Protein 6WI5 (pdb70)

Foldseek 3Di:
DKKKKKKKKKDQAPVLVVVLVVVLVVLVVVLDPQKDKDWDWDDDPRIIMIMIMIMDRDVVSVVVSVVVSVVVVCVSPVPMDMDMDMDDDD/DKKKKKKKKKDQAPVLPVVLVVVLVVLQVVLPPQKDKDWDWDDDDRIIMIMMMIMHRDPVSVVVSVVVSVVVVCVSPVPIDMDMDMDDDD

Radius of gyration: 20.4 Å; Cα contacts (8 Å, |Δi|>4): 291; chains: 2; bounding box: 55×46×30 Å

Sequence (180 aa):
EEVVVEIRIRVQREEKVRRLIKRILEEVKRESNSVEVHVETTRKRNGEVEVHVRIRHDDKETIERLVERILRREIKKLDKNSEVEVRTTTKREEVVVEIRIRVQREEKVRRLIKRILEEVKRESNSVEVHVETRKRNGEVEVHVRIRHDDKETIERLVERILREIKKLDKNSEVEVRTTTKR

Nearest PDB structures (foldseek):
  6wi5-assembly2_B  TM=1.003E+00  e=2.163E-17  synthetic construct
  6nuk-assembly1_A  TM=6.297E-01  e=1.499E-06  synthetic construct
  2jgc-assembly1_A  TM=6.947E-01  e=5.735E-02  Homo sapiens
  5nvn-assembly2_C  TM=5.975E-01  e=2.395E-02  Homo sapiens
  5nvm-assembly1_A  TM=6.304E-01  e=4.286E-02  Homo sapiens

Structure (mmCIF, N/CA/C/O backbone):
data_6WI5
#
_entry.id   6WI5
#
_cell.length_a   64.027
_cell.length_b   64.027
_cell.length_c   221.412
_cell.angle_alpha   90.000
_cell.angle_beta   90.000
_cell.angle_gamma   90.000
#
_symmetry.space_group_name_H-M   'I 41 2 2'
#
loop_
_entity.id
_entity.type
_entity.pdbx_description
1 polymer 'De novo designed protein Foldit4'
2 water water
#
loop_
_atom_site.group_PDB
_atom_site.id
_atom_site.type_symbol
_atom_site.label_atom_id
_atom_site.label_alt_id
_atom_site.label_comp_id
_atom_site.label_asym_id
_atom_site.label_entity_id
_atom_site.label_seq_id
_atom_site.pdbx_PDB_ins_code
_atom_site.Cartn_x
_atom_site.Cartn_y
_atom_site.Cartn_z
_atom_site.occupancy
_atom_site.B_iso_or_equiv
_atom_site.auth_seq_id
_atom_site.auth_comp_id
_atom_site.auth_asym_id
_atom_site.auth_atom_id
_atom_site.pdbx_PDB_model_num
ATOM 1 N N . GLU A 1 1 ? 7.46741 12.99504 -18.86615 1.000 62.28056 1 GLU A N 1
ATOM 2 C CA . GLU A 1 1 ? 7.11257 12.25088 -17.66299 1.000 53.93343 1 GLU A CA 1
ATOM 3 C C . GLU A 1 1 ? 7.73924 10.85961 -17.67659 1.000 35.30289 1 GLU A C 1
ATOM 4 O O . GLU A 1 1 ? 7.91136 10.25696 -18.73587 1.000 41.72798 1 GLU A O 1
ATOM 10 N N . GLU A 1 2 ? 8.07714 10.35297 -16.49518 1.000 35.01729 2 GLU A N 1
ATOM 11 C CA . GLU A 1 2 ? 8.70925 9.04911 -16.37386 1.000 30.60547 2 GLU A CA 1
ATOM 12 C C . GLU A 1 2 ? 7.65978 7.94460 -16.34690 1.000 34.59003 2 GLU A C 1
ATOM 13 O O . GLU A 1 2 ? 6.51795 8.15184 -15.9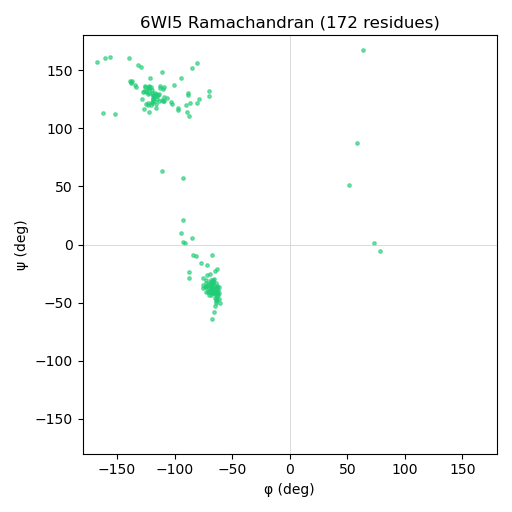2715 1.000 27.72611 2 GLU A O 1
ATOM 19 N N . VAL A 1 3 ? 8.06124 6.76274 -16.80632 1.000 24.10340 3 VAL A N 1
ATOM 20 C CA . VAL A 1 3 ? 7.22534 5.56825 -16.77709 1.000 21.63743 3 VAL A CA 1
ATOM 21 C C . VAL A 1 3 ? 7.80671 4.61149 -15.74736 1.000 26.32382 3 VAL A C 1
ATOM 22 O O . VAL A 1 3 ? 9.02207 4.38320 -15.72098 1.000 24.80381 3 VAL A O 1
ATOM 26 N N . VAL A 1 4 ? 6.94419 4.05811 -14.89879 1.000 17.40475 4 VAL A N 1
ATOM 27 C CA . VAL A 1 4 ? 7.33738 3.07516 -13.89684 1.000 18.33175 4 VAL A CA 1
ATOM 28 C C . VAL A 1 4 ? 6.60044 1.77794 -14.19071 1.000 25.85634 4 VAL A C 1
ATOM 29 O O . VAL A 1 4 ? 5.37174 1.77436 -14.32546 1.000 21.49656 4 VAL A O 1
ATOM 33 N N . VAL A 1 5 ? 7.34791 0.68209 -14.29236 1.000 19.47206 5 VAL A N 1
ATOM 34 C CA . VAL A 1 5 ? 6.78208 -0.64086 -14.52440 1.000 19.62478 5 VAL A CA 1
ATOM 35 C C . VAL A 1 5 ? 7.21644 -1.55316 -13.38926 1.000 23.89318 5 VAL A C 1
ATOM 36 O O . VAL A 1 5 ? 8.40470 -1.61032 -13.05164 1.000 25.04562 5 VAL A O 1
ATOM 40 N N . GLU A 1 6 ? 6.25539 -2.25869 -12.80194 1.000 19.27759 6 GLU A N 1
ATOM 41 C CA . GLU A 1 6 ? 6.51363 -3.22058 -11.74130 1.000 18.60311 6 GLU A CA 1
ATOM 42 C C . GLU A 1 6 ? 6.07798 -4.59679 -12.21913 1.000 24.24767 6 GLU A C 1
ATOM 43 O O . GLU A 1 6 ? 4.92003 -4.78572 -12.60427 1.000 24.66862 6 GLU A O 1
ATOM 49 N N . ILE A 1 7 ? 7.00687 -5.54703 -12.20395 1.000 20.79683 7 ILE A N 1
ATOM 50 C CA . ILE A 1 7 ? 6.76427 -6.89993 -12.68799 1.000 20.43229 7 ILE A CA 1
ATOM 51 C C . ILE A 1 7 ? 6.88287 -7.85498 -11.51055 1.000 26.80171 7 ILE A C 1
ATOM 52 O O . ILE A 1 7 ? 7.90370 -7.86390 -10.81398 1.000 28.16808 7 ILE A O 1
ATOM 57 N N . ARG A 1 8 ? 5.84045 -8.64953 -11.28630 1.000 21.88352 8 ARG A N 1
ATOM 58 C CA . ARG A 1 8 ? 5.81575 -9.64239 -10.21989 1.000 22.93426 8 ARG A CA 1
ATOM 59 C C . ARG A 1 8 ? 5.78481 -11.02620 -10.85065 1.000 22.35262 8 ARG A C 1
ATOM 60 O O . ARG A 1 8 ? 4.89080 -11.32520 -11.64832 1.000 26.47180 8 ARG A O 1
ATOM 68 N N . ILE A 1 9 ? 6.75324 -11.86397 -10.49204 1.000 22.29050 9 ILE A N 1
ATOM 69 C CA . ILE A 1 9 ? 6.90632 -13.19212 -11.07306 1.000 20.61982 9 ILE A CA 1
ATOM 70 C C . ILE A 1 9 ? 6.79450 -14.21747 -9.95490 1.000 28.20625 9 ILE A C 1
ATOM 71 O O . ILE A 1 9 ? 7.57085 -14.18080 -8.99204 1.000 27.26124 9 ILE A O 1
ATOM 76 N N . ARG A 1 10 ? 5.83763 -15.13222 -10.08445 1.000 26.23631 10 ARG A N 1
ATOM 77 C CA . ARG A 1 10 ? 5.68742 -16.23819 -9.14448 1.000 38.16143 10 ARG A CA 1
ATOM 78 C C . ARG A 1 10 ? 6.53288 -17.40729 -9.63535 1.000 38.94319 10 ARG A C 1
ATOM 79 O O . ARG A 1 10 ? 6.25785 -17.98109 -10.69420 1.000 39.23869 10 ARG A O 1
ATOM 87 N N . VAL A 1 11 ? 7.56249 -17.75593 -8.86912 1.000 34.43811 11 VAL A N 1
ATOM 88 C CA . VAL A 1 11 ? 8.48621 -18.82738 -9.22341 1.000 54.03094 11 VAL A CA 1
ATOM 89 C C . VAL A 1 11 ? 8.11105 -20.07539 -8.43917 1.000 56.94674 11 VAL A C 1
ATOM 90 O O . VAL A 1 11 ? 7.80422 -20.00373 -7.24198 1.000 55.64347 11 VAL A O 1
ATOM 94 N N . GLN A 1 12 ? 8.13425 -21.22528 -9.11581 1.000 78.81313 12 GLN A N 1
ATOM 95 C CA . GLN A 1 12 ? 7.73048 -22.47579 -8.48009 1.000 79.57457 12 GLN A CA 1
ATOM 96 C C . GLN A 1 12 ? 8.69517 -22.86465 -7.36577 1.000 67.87514 12 GLN A C 1
ATOM 97 O O . GLN A 1 12 ? 8.29547 -23.02170 -6.20624 1.000 74.48838 12 GLN A O 1
ATOM 99 N N . ARG A 1 13 ? 9.97295 -23.02175 -7.69754 1.000 50.74829 13 ARG A N 1
ATOM 100 C CA . ARG A 1 13 ? 10.98744 -23.43678 -6.74065 1.000 68.44944 13 ARG A CA 1
ATOM 101 C C . ARG A 1 13 ? 12.08600 -22.38635 -6.65838 1.000 48.17014 13 ARG A C 1
ATOM 102 O O . ARG A 1 13 ? 12.45280 -21.77476 -7.66700 1.000 46.52280 13 ARG A O 1
ATOM 110 N N . GLU A 1 14 ? 12.60694 -22.18550 -5.44461 1.000 42.81505 14 GLU A N 1
ATOM 111 C CA . GLU A 1 14 ? 13.59993 -21.14444 -5.20264 1.000 47.38326 14 GLU A CA 1
ATOM 112 C C . GLU A 1 14 ? 14.88974 -21.37537 -5.98093 1.000 49.26604 14 GLU A C 1
ATOM 113 O O . GLU A 1 14 ? 15.64725 -20.42347 -6.20001 1.000 48.50668 14 GLU A O 1
ATOM 119 N N . GLU A 1 15 ? 15.15121 -22.61171 -6.41285 1.000 46.44067 15 GLU A N 1
ATOM 120 C CA . GLU A 1 15 ? 16.39012 -22.91565 -7.12018 1.000 57.15741 15 GLU A CA 1
ATOM 121 C C . GLU A 1 15 ? 16.49001 -22.20696 -8.46575 1.000 51.96422 15 GLU A C 1
ATOM 122 O O . GLU A 1 15 ? 17.60243 -22.02089 -8.96995 1.000 53.86729 15 GLU A O 1
ATOM 124 N N . LYS A 1 16 ? 15.36549 -21.80835 -9.05562 1.000 48.50623 16 LYS A N 1
ATOM 125 C CA . LYS A 1 16 ? 15.36208 -21.14842 -10.35468 1.000 37.13733 16 LYS A CA 1
ATOM 126 C C . LYS A 1 16 ? 15.40798 -19.62835 -10.25820 1.000 36.04198 16 LYS A C 1
ATOM 127 O O . LYS A 1 16 ? 15.37558 -18.95816 -11.29515 1.000 37.38269 16 LYS A O 1
ATOM 133 N N . VAL A 1 17 ? 15.49050 -19.06970 -9.04928 1.000 37.03954 17 VAL A N 1
ATOM 134 C CA . VAL A 1 17 ? 15.42633 -17.61911 -8.89365 1.000 34.93177 17 VAL A CA 1
ATOM 135 C C . VAL A 1 17 ? 16.69453 -16.95820 -9.42010 1.000 38.04083 17 VAL A C 1
ATOM 136 O O . VAL A 1 17 ? 16.63857 -15.90106 -10.06117 1.000 28.43491 17 VAL A O 1
ATOM 140 N N . ARG A 1 18 ? 17.85443 -17.56640 -9.16136 1.000 29.77266 18 ARG A N 1
ATOM 141 C CA . ARG A 1 18 ? 19.12350 -16.94804 -9.53539 1.000 30.88997 18 ARG A CA 1
ATOM 142 C C . ARG A 1 18 ? 19.22535 -16.75376 -11.04421 1.000 25.05479 18 ARG A C 1
ATOM 143 O O . ARG A 1 18 ? 19.61501 -15.67966 -11.51756 1.000 28.10182 18 ARG A O 1
ATOM 151 N N . ARG A 1 19 ? 18.88203 -17.78707 -11.81751 1.000 28.35294 19 ARG A N 1
ATOM 152 C CA . ARG A 1 19 ? 18.94052 -17.66786 -13.27177 1.000 31.18957 19 ARG A CA 1
ATOM 153 C C . ARG A 1 19 ? 17.92511 -16.65585 -13.78503 1.000 32.19966 19 ARG A C 1
ATOM 154 O O . ARG A 1 19 ? 18.20062 -15.91839 -14.73855 1.000 25.84355 19 ARG A O 1
ATOM 162 N N . LEU A 1 20 ? 16.74412 -16.60869 -13.16700 1.000 27.29415 20 LEU A N 1
ATOM 163 C CA . LEU A 1 20 ? 15.71451 -15.67077 -13.60362 1.000 29.07252 20 LEU A CA 1
ATOM 164 C C . LEU A 1 20 ? 16.16550 -14.22898 -13.40745 1.000 26.59352 20 LEU A C 1
ATOM 165 O O . LEU A 1 20 ? 16.02934 -13.39530 -14.31041 1.000 34.44620 20 LEU A O 1
ATOM 170 N N . ILE A 1 21 ? 16.70978 -13.91619 -12.22942 1.000 25.85871 21 ILE A N 1
ATOM 171 C CA . ILE A 1 21 ? 17.17441 -12.55762 -11.96198 1.000 25.36905 21 ILE A CA 1
ATOM 172 C C . ILE A 1 21 ? 18.33668 -12.19936 -12.87825 1.000 33.42895 21 ILE A C 1
ATOM 173 O O . ILE A 1 21 ? 18.41953 -11.07662 -13.39152 1.000 23.51687 21 ILE A O 1
ATOM 178 N N . LYS A 1 22 ? 19.25183 -13.14572 -13.10098 1.000 26.08895 22 LYS A N 1
ATOM 179 C CA . LYS A 1 22 ? 20.38610 -12.88174 -13.98006 1.000 32.05713 22 LYS A CA 1
ATOM 180 C C . LYS A 1 22 ? 19.92321 -12.57590 -15.39852 1.000 24.54045 22 LYS A C 1
ATOM 181 O O . LYS A 1 22 ? 20.42649 -11.64415 -16.03679 1.000 28.86677 22 LYS A O 1
ATOM 187 N N . ARG A 1 23 ? 18.95564 -13.34420 -15.90422 1.000 27.47603 23 ARG A N 1
ATOM 188 C CA . ARG A 1 23 ? 18.46542 -13.12252 -17.26086 1.000 34.91407 23 ARG A CA 1
ATOM 189 C C . ARG A 1 23 ? 17.76457 -11.77452 -17.38695 1.000 34.34343 23 ARG A C 1
ATOM 190 O O . ARG A 1 23 ? 17.91313 -11.08500 -18.40243 1.000 31.00847 23 ARG A O 1
ATOM 198 N N . ILE A 1 24 ? 16.99898 -11.38157 -16.36627 1.000 30.05086 24 ILE A N 1
ATOM 199 C CA . ILE A 1 24 ? 16.27251 -10.11688 -16.42582 1.000 29.95411 24 ILE A CA 1
ATOM 200 C C . ILE A 1 24 ? 17.23902 -8.94157 -16.38367 1.000 27.58621 24 ILE A C 1
ATOM 201 O O . ILE A 1 24 ? 17.09212 -7.97165 -17.13835 1.000 32.76275 24 ILE A O 1
ATOM 206 N N . LEU A 1 25 ? 18.24184 -9.00409 -15.50405 1.000 26.18666 25 LEU A N 1
ATOM 207 C CA . LEU A 1 25 ? 19.22543 -7.92903 -15.43686 1.000 31.05721 25 LEU A CA 1
ATOM 208 C C . LEU A 1 25 ? 20.05196 -7.84797 -16.71270 1.000 27.95307 25 LEU A C 1
ATOM 209 O O . LEU A 1 25 ? 20.51286 -6.76265 -17.08467 1.000 31.59575 25 LEU A O 1
ATOM 214 N N . GLU A 1 26 ? 20.25293 -8.97947 -17.38979 0.807 28.73554 26 GLU A N 1
ATOM 215 C CA . GLU A 1 26 ? 20.98158 -8.96179 -18.65298 0.807 31.26042 26 GLU A CA 1
ATOM 216 C C . GLU A 1 26 ? 20.18676 -8.24555 -19.73562 0.807 33.57193 26 GLU A C 1
ATOM 217 O O . GLU A 1 26 ? 20.75719 -7.50294 -20.54258 0.807 29.95342 26 GLU A O 1
ATOM 223 N N . GLU A 1 27 ? 18.86802 -8.45145 -19.76791 1.000 26.89582 27 GLU A N 1
ATOM 224 C CA . GLU A 1 27 ? 18.04542 -7.76811 -20.76051 1.000 34.06388 27 GLU A CA 1
ATOM 225 C C . GLU A 1 27 ? 17.97536 -6.27142 -20.48615 1.000 40.12323 27 GLU A C 1
ATOM 226 O O . GLU A 1 27 ? 17.93247 -5.46595 -21.42285 1.000 32.87321 27 GLU A O 1
ATOM 232 N N . VAL A 1 28 ? 17.95860 -5.87909 -19.21078 1.000 32.29016 28 VAL A N 1
ATOM 233 C CA . VAL A 1 28 ? 17.99313 -4.45930 -18.87597 1.000 30.52851 28 VAL A CA 1
ATOM 234 C C . VAL A 1 28 ? 19.32304 -3.84857 -19.29724 1.000 31.68851 28 VAL A C 1
ATOM 235 O O . VAL A 1 28 ? 19.37359 -2.71987 -19.80089 1.000 34.54890 28 VAL A O 1
ATOM 239 N N . LYS A 1 29 ? 20.41807 -4.58754 -19.10497 1.000 28.33934 29 LYS A N 1
ATOM 240 C CA . LYS A 1 29 ? 21.73367 -4.10367 -19.51101 1.000 38.82879 29 LYS A CA 1
ATOM 241 C C . LYS A 1 29 ? 21.82949 -3.95990 -21.02560 1.000 37.04946 29 LYS A C 1
ATOM 242 O O . LYS A 1 29 ? 22.44483 -3.01169 -21.52740 1.000 42.31948 29 LYS A O 1
ATOM 248 N N . ARG A 1 30 ? 21.22881 -4.89235 -21.76959 1.000 39.91941 30 ARG A N 1
ATOM 249 C CA . ARG A 1 30 ? 21.27892 -4.82458 -23.22637 1.000 43.23748 30 ARG A CA 1
ATOM 250 C C . ARG A 1 30 ? 20.48563 -3.64209 -23.76462 1.000 54.38673 30 ARG A C 1
ATOM 251 O O . ARG A 1 30 ? 20.83785 -3.08842 -24.81227 1.000 52.19468 30 ARG A O 1
ATOM 259 N N . GLU A 1 31 ? 19.42087 -3.24100 -23.06864 1.000 43.83148 31 GLU A N 1
ATOM 260 C CA . GLU A 1 31 ? 18.60593 -2.12347 -23.53351 1.000 56.89226 31 GLU A CA 1
ATOM 261 C C . GLU A 1 31 ? 19.37932 -0.8122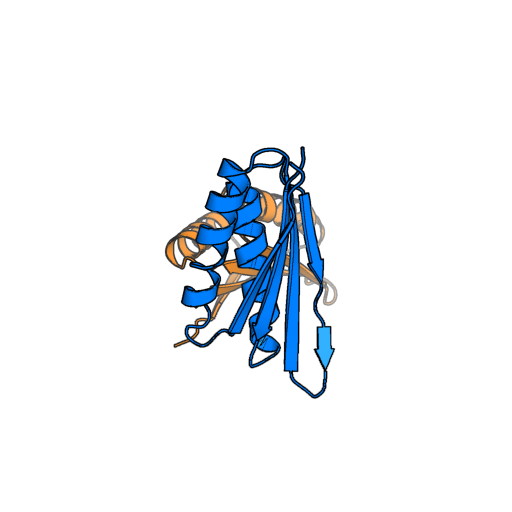2 -23.45356 1.000 58.81185 31 GLU A C 1
ATOM 262 O O . GLU A 1 31 ? 19.65832 -0.17732 -24.47756 1.000 72.47322 31 GLU A O 1
ATOM 268 N N . SER A 1 32 ? 19.74005 -0.39464 -22.24308 1.000 57.54259 32 SER A N 1
ATOM 269 C CA . SER A 1 32 ? 20.48732 0.83967 -22.04039 1.000 57.61366 32 SER A CA 1
ATOM 270 C C . SER A 1 32 ? 20.99842 0.86931 -20.60897 1.000 69.61259 32 SER A C 1
ATOM 271 O O . SER A 1 32 ? 20.45390 0.20432 -19.72318 1.000 66.62696 32 SER A O 1
ATOM 274 N N . ASN A 1 33 ? 22.05617 1.65171 -20.39497 1.000 76.98684 33 ASN A N 1
ATOM 275 C CA . ASN A 1 33 ? 22.57642 1.87766 -19.05321 1.000 70.65469 33 ASN A CA 1
ATOM 276 C C . ASN A 1 33 ? 21.84328 2.99159 -18.31848 1.000 56.90765 33 ASN A C 1
ATOM 277 O O . ASN A 1 33 ? 22.07586 3.17895 -17.11947 1.000 65.51581 33 ASN A O 1
ATOM 282 N N . SER A 1 34 ? 20.97459 3.73362 -19.00567 1.000 63.89398 34 SER A N 1
ATOM 283 C CA . SER A 1 34 ? 20.16638 4.76491 -18.37015 1.000 59.43574 34 SER A CA 1
ATOM 284 C C . SER A 1 34 ? 18.92679 4.20423 -17.68732 1.000 65.62900 34 SER A C 1
ATOM 285 O O . SER A 1 34 ? 18.25214 4.94089 -16.95955 1.000 49.30582 34 SER A O 1
ATOM 288 N N . VAL A 1 35 ? 18.61740 2.93002 -17.89970 1.000 58.36913 35 VAL A N 1
ATOM 289 C CA . VAL A 1 35 ? 17.42441 2.31900 -17.32659 1.000 42.48639 35 VAL A CA 1
ATOM 290 C C . VAL A 1 35 ? 17.68395 1.98016 -15.86460 1.000 33.77873 35 VAL A C 1
ATOM 291 O O . VAL A 1 35 ? 18.64496 1.27476 -15.53643 1.000 30.46525 35 VAL A O 1
ATOM 295 N N . GLU A 1 36 ? 16.82393 2.48176 -14.98304 1.000 27.89328 36 GLU A N 1
ATOM 296 C CA . GLU A 1 36 ? 16.91160 2.20306 -13.55634 1.000 25.68927 36 GLU A CA 1
ATOM 297 C C . GLU A 1 36 ? 16.11887 0.94051 -13.23955 1.000 30.45899 36 GLU A C 1
ATOM 298 O O . GLU A 1 36 ? 14.95544 0.81808 -13.63403 1.000 27.02755 36 GLU A O 1
ATOM 304 N N . VAL A 1 37 ? 16.74900 0.00025 -12.53875 1.000 25.70249 37 VAL A N 1
ATOM 305 C CA . VAL A 1 37 ? 16.12564 -1.28382 -12.23614 1.000 21.80842 37 VAL A CA 1
ATOM 306 C C . VAL A 1 37 ? 16.42318 -1.65875 -10.78979 1.000 29.40579 37 VAL A C 1
ATOM 307 O O . VAL A 1 37 ? 17.53149 -1.43644 -10.29052 1.000 29.80806 37 VAL A O 1
ATOM 311 N N . HIS A 1 38 ? 15.41719 -2.20814 -10.11124 1.000 23.74226 38 HIS A N 1
ATOM 312 C CA . HIS A 1 38 ? 15.55953 -2.74959 -8.76724 1.000 30.82671 38 HIS A CA 1
ATOM 313 C C . HIS A 1 38 ? 14.85873 -4.09797 -8.70830 1.000 31.57360 38 HIS A C 1
ATOM 314 O O . HIS A 1 38 ? 13.75688 -4.25595 -9.24191 1.000 27.19441 38 HIS A O 1
ATOM 321 N N . VAL A 1 39 ? 15.49951 -5.06708 -8.06008 1.000 23.42785 39 VAL A N 1
ATOM 322 C CA . VAL A 1 39 ? 14.99358 -6.43080 -7.97268 1.000 23.00752 39 VAL A CA 1
ATOM 323 C C . VAL A 1 39 ? 14.83444 -6.80221 -6.50538 1.000 32.75390 39 VAL A C 1
ATOM 324 O O . VAL A 1 39 ? 15.72080 -6.53146 -5.68764 1.000 33.86196 39 VAL A O 1
ATOM 328 N N . GLU A 1 40 ? 13.70287 -7.42500 -6.17625 1.000 27.09974 40 GLU A N 1
ATOM 329 C CA . GLU A 1 40 ? 13.40704 -7.84440 -4.81305 1.000 27.98910 40 GLU A CA 1
ATOM 330 C C . GLU A 1 40 ? 12.78661 -9.23333 -4.83185 1.000 32.15996 40 GLU A C 1
ATOM 331 O O . GLU A 1 40 ? 11.87592 -9.50082 -5.62042 1.000 30.84948 40 GLU A O 1
ATOM 337 N N A THR A 1 41 ? 13.26707 -10.10040 -3.94463 0.490 28.92580 41 THR A N 1
ATOM 338 N N B THR A 1 41 ? 13.29597 -10.11795 -3.98008 0.510 28.93210 41 THR A N 1
ATOM 339 C CA A THR A 1 41 ? 12.79279 -11.47327 -3.82698 0.490 30.37435 41 THR A CA 1
ATOM 340 C CA B THR A 1 41 ? 12.76580 -11.46528 -3.83852 0.510 30.39915 41 THR A CA 1
ATOM 341 C C A THR A 1 41 ? 12.00270 -11.62857 -2.53301 0.490 34.88390 41 THR A C 1
ATOM 342 C C B THR A 1 41 ? 11.96605 -11.56482 -2.54805 0.510 34.86123 41 THR A C 1
ATOM 343 O O A THR A 1 41 ? 12.47330 -11.22526 -1.46465 0.490 35.27427 41 THR A O 1
ATOM 344 O O B THR A 1 41 ? 12.39036 -11.06427 -1.50260 0.510 34.62818 41 THR A O 1
ATOM 351 N N . ARG A 1 42 ? 10.80538 -12.20660 -2.63047 1.000 27.22991 42 ARG A N 1
ATOM 352 C CA . ARG A 1 42 ? 9.92856 -12.40199 -1.48285 1.000 29.64314 42 ARG A CA 1
ATOM 353 C C . ARG A 1 42 ? 9.57683 -13.87695 -1.36793 1.000 31.83856 42 ARG A C 1
ATOM 354 O O . ARG A 1 42 ? 9.11052 -14.48284 -2.33754 1.000 34.15286 42 ARG A O 1
ATOM 362 N N . LYS A 1 43 ? 9.79427 -14.45053 -0.18671 1.000 29.53208 43 LYS A N 1
ATOM 363 C CA . LYS A 1 43 ? 9.52588 -15.86247 0.06069 1.000 29.67062 43 LYS A CA 1
ATOM 364 C C . LYS A 1 43 ? 8.43363 -15.99360 1.10974 1.000 39.83464 43 LYS A C 1
ATOM 365 O O . LYS A 1 43 ? 8.61125 -15.55763 2.25305 1.000 40.38384 43 LYS A O 1
ATOM 369 N N . ARG A 1 44 ? 7.30945 -16.59323 0.72264 0.707 38.96809 44 ARG A N 1
ATOM 370 C CA . ARG A 1 44 ? 6.23586 -16.93462 1.64549 0.707 46.19344 44 ARG A CA 1
ATOM 371 C C . ARG A 1 44 ? 5.87816 -18.39986 1.46333 0.707 53.80654 44 ARG A C 1
ATOM 372 O O . ARG A 1 44 ? 5.56226 -18.82461 0.34705 0.707 58.26641 44 ARG A O 1
ATOM 380 N N . ASN A 1 45 ? 5.92476 -19.16112 2.55673 1.000 59.26560 45 ASN A N 1
ATOM 381 C CA . ASN A 1 45 ? 5.41145 -20.53062 2.60006 1.000 68.34799 45 ASN A CA 1
ATOM 382 C C . ASN A 1 45 ? 5.96730 -21.38308 1.45970 1.000 64.10554 45 ASN A C 1
ATOM 383 O O . ASN A 1 45 ? 5.22737 -22.03160 0.71737 1.000 67.68469 45 ASN A O 1
ATOM 385 N N . GLY A 1 46 ? 7.29167 -21.37546 1.31917 1.000 61.88166 46 GLY A N 1
ATOM 386 C CA . GLY A 1 46 ? 7.94739 -22.17980 0.30811 1.000 79.03865 46 GLY A CA 1
ATOM 387 C C . GLY A 1 46 ? 7.80526 -21.69054 -1.11621 1.000 76.12053 46 GLY A C 1
ATOM 388 O O . GLY A 1 46 ? 8.32096 -22.34560 -2.02966 1.000 75.44615 46 GLY A O 1
ATOM 389 N N . GLU A 1 47 ? 7.12657 -20.57075 -1.34235 1.000 64.83886 47 GLU A N 1
ATOM 390 C CA . GLU A 1 47 ? 6.98690 -19.98861 -2.66765 1.000 64.39722 47 GLU A CA 1
ATOM 391 C C . GLU A 1 47 ? 7.76503 -18.68155 -2.73843 1.000 59.55073 47 GLU A C 1
ATOM 392 O O . GLU A 1 47 ? 7.89794 -17.96591 -1.74232 1.000 52.42130 47 GLU A O 1
ATOM 394 N N . VAL A 1 48 ? 8.27855 -18.37283 -3.92646 1.000 46.67228 48 VAL A N 1
ATOM 395 C CA . VAL A 1 48 ? 9.12303 -17.20446 -4.14086 1.000 34.84848 48 VAL A CA 1
ATOM 396 C C . VAL A 1 48 ? 8.45563 -16.28908 -5.15720 1.000 41.06500 48 VAL A C 1
ATOM 397 O O . VAL A 1 48 ? 7.99676 -16.74968 -6.20913 1.000 40.81926 48 VAL A O 1
ATOM 401 N N . GLU A 1 49 ? 8.40539 -14.99799 -4.84072 1.000 29.94004 49 GLU A N 1
ATOM 402 C CA . GLU A 1 49 ? 7.98083 -13.96216 -5.77238 1.000 33.40377 49 GLU A CA 1
ATOM 403 C C . GLU A 1 49 ? 9.16556 -13.05954 -6.08474 1.000 31.05431 49 GLU A C 1
ATOM 404 O O . GLU A 1 49 ? 9.84309 -12.58053 -5.16934 1.000 33.94362 49 GLU A O 1
ATOM 410 N N . VAL A 1 50 ? 9.41472 -12.83322 -7.37210 1.000 24.43054 50 VAL A N 1
ATOM 411 C CA . VAL A 1 50 ? 10.45240 -11.91399 -7.82483 1.000 21.84762 50 VAL A CA 1
ATOM 412 C C . VAL A 1 50 ? 9.78205 -10.62837 -8.28371 1.000 26.44543 50 VAL A C 1
ATOM 413 O O . VAL A 1 50 ? 8.91777 -10.65235 -9.16823 1.000 25.65082 50 VAL A O 1
ATOM 417 N N . HIS A 1 51 ? 10.17242 -9.50997 -7.68053 1.000 21.94947 51 HIS A N 1
ATOM 418 C CA . HIS A 1 51 ? 9.61356 -8.20172 -7.99784 1.000 22.50592 51 HIS A CA 1
ATOM 419 C C . HIS A 1 51 ? 10.67561 -7.37221 -8.70368 1.000 30.20765 51 HIS A C 1
ATOM 420 O O . HIS A 1 51 ? 11.76915 -7.17115 -8.16515 1.000 28.90066 51 HIS A O 1
ATOM 427 N N . VAL A 1 52 ? 10.35157 -6.89576 -9.90274 1.000 25.17428 52 VAL A N 1
ATOM 428 C CA . VAL A 1 52 ? 11.24862 -6.07001 -10.70331 1.000 20.97517 52 VAL A CA 1
ATOM 429 C C . VAL A 1 52 ? 10.57125 -4.72709 -10.92764 1.000 27.43659 52 VAL A C 1
ATOM 430 O O . VAL A 1 52 ? 9.45696 -4.67185 -11.46143 1.000 26.65710 52 VAL A O 1
ATOM 434 N N . ARG A 1 53 ? 11.23842 -3.64990 -10.52541 1.000 21.81899 53 ARG A N 1
ATOM 435 C CA . ARG A 1 53 ? 10.75705 -2.29656 -10.76447 1.000 19.46516 53 ARG A CA 1
ATOM 436 C C . ARG A 1 53 ? 11.71538 -1.58231 -11.70703 1.000 21.49270 53 ARG A C 1
ATOM 437 O O . ARG A 1 53 ? 12.92817 -1.56250 -11.47057 1.000 22.40338 53 ARG A O 1
ATOM 445 N N . ILE A 1 54 ? 11.16826 -1.00422 -12.77270 1.000 21.54650 54 ILE A N 1
ATOM 446 C CA . ILE A 1 54 ? 11.94859 -0.34882 -13.81501 1.000 25.48049 54 ILE A CA 1
ATOM 447 C C . ILE A 1 54 ? 11.40117 1.05622 -14.01435 1.000 28.51042 54 ILE A C 1
ATOM 448 O O . ILE A 1 54 ? 10.18612 1.23831 -14.14842 1.000 23.45756 54 ILE A O 1
ATOM 453 N N . ARG A 1 55 ? 12.29264 2.04506 -14.03259 1.000 19.72929 55 ARG A N 1
ATOM 454 C CA . ARG A 1 55 ? 11.92356 3.43898 -14.24267 1.000 21.84448 55 ARG A CA 1
ATOM 455 C C . ARG A 1 55 ? 12.67601 3.98507 -15.44770 1.000 29.48244 55 ARG A C 1
ATOM 456 O O . ARG A 1 55 ? 13.88319 3.75853 -15.58424 1.000 26.37909 55 ARG A O 1
ATOM 464 N N . HIS A 1 56 ? 11.96321 4.70230 -16.31522 1.000 26.66298 56 HIS A N 1
ATOM 465 C CA . HIS A 1 56 ? 12.57501 5.30443 -17.49202 1.000 27.97653 56 HIS A CA 1
ATOM 466 C C . HIS A 1 56 ? 11.67194 6.41698 -18.00322 1.000 30.63795 56 HIS A C 1
ATOM 467 O O . HIS A 1 56 ? 10.47893 6.46811 -17.69094 1.000 30.69378 56 HIS A O 1
ATOM 474 N N . ASP A 1 57 ? 12.26321 7.30496 -18.80398 1.000 28.20755 57 ASP A N 1
ATOM 475 C CA . ASP A 1 57 ? 11.53179 8.43148 -19.37074 1.000 33.89615 57 ASP A CA 1
ATOM 476 C C . ASP A 1 57 ? 10.85030 8.10041 -20.69366 1.000 39.82411 57 ASP A C 1
ATOM 477 O O . ASP A 1 57 ? 9.81633 8.70047 -21.01380 1.000 48.34992 57 ASP A O 1
ATOM 482 N N . ASP A 1 58 ? 11.39968 7.16382 -21.46725 1.000 36.53689 58 ASP A N 1
ATOM 483 C CA . ASP A 1 58 ? 10.90335 6.84504 -22.80346 1.000 35.17051 58 ASP A CA 1
ATOM 484 C C . ASP A 1 58 ? 9.97677 5.63595 -22.72254 1.000 37.88397 58 ASP A C 1
ATOM 485 O O . ASP A 1 58 ? 10.41525 4.52940 -22.39038 1.000 33.59686 58 ASP A O 1
ATOM 490 N N . LYS A 1 59 ? 8.69582 5.84799 -23.04075 1.000 34.47615 59 LYS A N 1
ATOM 491 C CA . LYS A 1 59 ? 7.72740 4.75657 -22.98662 1.000 40.50393 59 LYS A CA 1
ATOM 492 C C . LYS A 1 59 ? 8.01124 3.69535 -24.04299 1.000 37.85414 59 LYS A C 1
ATOM 493 O O . LYS A 1 59 ? 7.73138 2.51218 -23.81775 1.000 33.32420 59 LYS A O 1
ATOM 497 N N . GLU A 1 60 ? 8.56562 4.09216 -25.19146 1.000 38.51176 60 GLU A N 1
ATOM 498 C CA . GLU A 1 60 ? 8.92620 3.11669 -26.21698 1.000 42.80816 60 GLU A CA 1
ATOM 499 C C . GLU A 1 60 ? 9.99403 2.15879 -25.70399 1.000 36.19808 60 GLU A C 1
ATOM 500 O O . GLU A 1 60 ? 9.90816 0.94272 -25.91356 1.000 33.68671 60 GLU A O 1
ATOM 506 N N . THR A 1 61 ? 11.01612 2.69571 -25.03331 1.000 31.46742 61 THR A N 1
ATOM 507 C CA . THR A 1 61 ? 12.03271 1.84884 -24.41715 1.000 38.19935 61 THR A CA 1
ATOM 508 C C . THR A 1 61 ? 11.42015 0.93640 -23.36304 1.000 33.28071 61 THR A C 1
ATOM 509 O O . THR A 1 61 ? 11.75720 -0.25133 -23.28356 1.000 29.70621 61 THR A O 1
ATOM 513 N N . ILE A 1 62 ? 10.50631 1.47509 -22.55395 1.000 30.78435 62 ILE A N 1
ATOM 514 C CA . ILE A 1 62 ? 9.88766 0.69679 -21.48467 1.000 27.63471 62 ILE A CA 1
ATOM 515 C C . ILE A 1 62 ? 9.09602 -0.47137 -22.06110 1.000 28.51692 62 ILE A C 1
ATOM 516 O O . ILE A 1 62 ? 9.22925 -1.61503 -21.61100 1.000 30.11548 62 ILE A O 1
ATOM 521 N N . GLU A 1 63 ? 8.26670 -0.20465 -23.07410 1.000 26.69406 63 GLU A N 1
ATOM 522 C CA . GLU A 1 63 ? 7.42957 -1.26310 -23.63089 1.000 29.60366 63 GLU A CA 1
ATOM 523 C C . GLU A 1 63 ? 8.26877 -2.32196 -24.33532 1.000 27.46088 63 GLU A C 1
ATOM 524 O O . GLU A 1 63 ? 7.95607 -3.51603 -24.26413 1.000 31.40543 63 GLU A O 1
ATOM 530 N N . ARG A 1 64 ? 9.33644 -1.90566 -25.02001 1.000 30.85418 64 ARG A N 1
ATOM 531 C CA . ARG A 1 64 ? 10.21462 -2.87120 -25.67264 1.000 35.66732 64 ARG A CA 1
ATOM 532 C C . ARG A 1 64 ? 10.93185 -3.74155 -24.64842 1.000 35.82377 64 ARG A C 1
ATOM 533 O O . ARG A 1 64 ? 11.05194 -4.95917 -24.83051 1.000 34.07742 64 ARG A O 1
ATOM 541 N N . LEU A 1 65 ? 11.40716 -3.13457 -23.55877 1.000 25.80375 65 LEU A N 1
ATOM 542 C CA . LEU A 1 65 ? 12.12844 -3.89114 -22.54105 1.000 29.29289 65 LEU A CA 1
ATOM 543 C C . LEU A 1 65 ? 11.20501 -4.85083 -21.80036 1.000 29.32870 65 LEU A C 1
ATOM 544 O O . LEU A 1 65 ? 11.60664 -5.97120 -21.46485 1.000 31.05859 65 LEU A O 1
ATOM 549 N N . VAL A 1 66 ? 9.96378 -4.43399 -21.54183 1.000 28.55520 66 VAL A N 1
ATOM 550 C CA . VAL A 1 66 ? 9.02318 -5.28952 -20.82109 1.000 26.22775 66 VAL A CA 1
ATOM 551 C C . VAL A 1 66 ? 8.69886 -6.53487 -21.63858 1.000 29.17360 66 VAL A C 1
ATOM 552 O O . VAL A 1 66 ? 8.70214 -7.65808 -21.12058 1.000 25.51818 66 VAL A O 1
ATOM 556 N N . GLU A 1 67 ? 8.41933 -6.35564 -22.93257 1.000 30.46405 67 GLU A N 1
ATOM 557 C CA . GLU A 1 67 ? 8.08712 -7.49898 -23.77841 1.000 36.48220 67 GLU A CA 1
ATOM 558 C C . GLU A 1 67 ? 9.25926 -8.46345 -23.89356 1.000 24.98549 67 GLU A C 1
ATOM 559 O O . GLU A 1 67 ? 9.06624 -9.68360 -23.94384 1.000 30.16551 67 GLU A O 1
ATOM 565 N N . ARG A 1 68 ? 10.48287 -7.93635 -23.93965 1.000 25.36158 68 ARG A N 1
ATOM 566 C CA . ARG A 1 68 ? 11.65028 -8.80609 -24.02018 1.000 33.81495 68 ARG A CA 1
ATOM 567 C C . ARG A 1 68 ? 11.85910 -9.56069 -22.71301 1.000 34.56167 68 ARG A C 1
ATOM 568 O O . ARG A 1 68 ? 12.23627 -10.73849 -22.72207 1.000 31.15255 68 ARG A O 1
ATOM 576 N N . ILE A 1 69 ? 11.60602 -8.90047 -21.58011 1.000 26.58278 69 ILE A N 1
ATOM 577 C CA . ILE A 1 69 ? 11.69664 -9.56856 -20.28468 1.000 22.80071 69 ILE A CA 1
ATOM 578 C C . ILE A 1 69 ? 10.65746 -10.67737 -20.18399 1.000 24.78940 69 ILE A C 1
ATOM 579 O O . ILE A 1 69 ? 10.95284 -11.78599 -19.72096 1.000 28.83459 69 ILE A O 1
ATOM 584 N N . LEU A 1 70 ? 9.42798 -10.40380 -20.62922 1.000 25.40404 70 LEU A N 1
ATOM 585 C CA . LEU A 1 70 ? 8.37534 -11.41159 -20.54875 1.000 25.52643 70 LEU A CA 1
ATOM 586 C C . LEU A 1 70 ? 8.70610 -12.62774 -21.40558 1.000 31.68080 70 LEU A C 1
ATOM 587 O O . LEU A 1 70 ? 8.39704 -13.76313 -21.02622 1.000 28.24594 70 LEU A O 1
ATOM 592 N N . ARG A 1 71 ? 9.33551 -12.41373 -22.56492 1.000 35.73246 71 ARG A N 1
ATOM 593 C CA A ARG A 1 71 ? 9.72504 -13.54772 -23.39801 0.474 33.61717 71 ARG A CA 1
ATOM 594 C CA B ARG A 1 71 ? 9.73464 -13.54102 -23.40489 0.526 33.62748 71 ARG A CA 1
ATOM 595 C C . ARG A 1 71 ? 10.82883 -14.36508 -22.73323 1.000 28.03702 71 ARG A C 1
ATOM 596 O O . ARG A 1 71 ? 10.80979 -15.60112 -22.79594 1.000 34.00208 71 ARG A O 1
ATOM 611 N N . GLU A 1 72 ? 11.78562 -13.69865 -22.08889 1.000 27.55125 72 GLU A N 1
ATOM 612 C CA . GLU A 1 72 ? 12.84601 -14.42521 -21.39779 1.000 36.14674 72 GLU A CA 1
ATOM 613 C C . GLU A 1 72 ? 12.31142 -15.17090 -20.18298 1.000 35.56818 72 GLU A C 1
ATOM 614 O O . GLU A 1 72 ? 12.80602 -16.25610 -19.85558 1.000 33.63234 72 GLU A O 1
ATOM 620 N N . ILE A 1 73 ? 11.30881 -14.60777 -19.50481 1.000 30.80720 73 ILE A N 1
ATOM 621 C CA . ILE A 1 73 ? 10.67712 -15.30912 -18.39078 1.000 28.89284 73 ILE A CA 1
ATOM 622 C C . ILE A 1 73 ? 10.00286 -16.58330 -18.88091 1.000 33.17088 73 ILE A C 1
ATOM 623 O O . ILE A 1 73 ? 10.09812 -17.64068 -18.24502 1.000 36.77247 73 ILE A O 1
ATOM 628 N N . LYS A 1 74 ? 9.32194 -16.50691 -20.02664 1.000 33.75828 74 LYS A N 1
ATOM 629 C CA . LYS A 1 74 ? 8.60436 -17.66732 -20.54072 1.000 37.10687 74 LYS A CA 1
ATOM 630 C C . LYS A 1 74 ? 9.55829 -18.75764 -21.01091 1.000 44.82367 74 LYS A C 1
ATOM 631 O O . LYS A 1 74 ? 9.23161 -19.94593 -20.91575 1.000 51.60078 74 LYS A O 1
ATOM 637 N N . LYS A 1 75 ? 10.73493 -18.37941 -21.51706 1.000 39.45581 75 LYS A N 1
ATOM 638 C CA . LYS A 1 75 ? 11.71145 -19.37945 -21.93559 1.000 57.30382 75 LYS A CA 1
ATOM 639 C C . LYS A 1 75 ? 12.28550 -20.13714 -20.74489 1.000 49.17667 75 LYS A C 1
ATOM 640 O O . LYS A 1 75 ? 12.59206 -21.32881 -20.86011 1.000 47.54743 75 LYS A O 1
ATOM 642 N N . LEU A 1 76 ? 12.43687 -19.47022 -19.59858 1.000 42.78866 76 LEU A N 1
ATOM 643 C CA . LEU A 1 76 ? 12.94535 -20.14797 -18.41025 1.000 41.60165 76 LEU A CA 1
ATOM 644 C C . LEU A 1 76 ? 11.87829 -21.03229 -17.77836 1.000 47.45915 76 LEU A C 1
ATOM 645 O O . LEU A 1 76 ? 12.18273 -22.12140 -17.27830 1.000 54.89410 76 LEU A O 1
ATOM 650 N N . ASP A 1 77 ? 10.62523 -20.58283 -17.79162 1.000 42.82952 77 ASP A N 1
ATOM 651 C CA . ASP A 1 77 ? 9.52585 -21.34977 -17.21139 1.000 50.09841 77 ASP A CA 1
ATOM 652 C C . ASP A 1 77 ? 8.25546 -20.98030 -17.96268 1.000 48.42048 77 ASP A C 1
ATOM 653 O O . ASP A 1 77 ? 7.78131 -19.84472 -17.86222 1.000 44.85478 77 ASP A O 1
ATOM 658 N N . LYS A 1 78 ? 7.71115 -21.94279 -18.71023 1.000 43.60526 78 LYS A N 1
ATOM 659 C CA . LYS A 1 78 ? 6.51063 -21.69420 -19.50104 1.000 55.49127 78 LYS A CA 1
ATOM 660 C C . LYS A 1 78 ? 5.30728 -21.37583 -18.62180 1.000 55.75809 78 LYS A C 1
ATOM 661 O O . LYS A 1 78 ? 4.45114 -20.57128 -19.00848 1.000 55.34984 78 LYS A O 1
ATOM 667 N N . ASN A 1 79 ? 5.23106 -21.97754 -17.43530 1.000 45.67366 79 ASN A N 1
ATOM 668 C CA . ASN A 1 79 ? 4.08828 -21.81998 -16.54715 1.000 59.53387 79 ASN A CA 1
ATOM 669 C C . ASN A 1 79 ? 4.27032 -20.69304 -15.53362 1.000 52.54330 79 ASN A C 1
ATOM 670 O O . ASN A 1 79 ? 3.59487 -20.69106 -14.49795 1.000 46.44385 79 ASN A O 1
ATOM 675 N N . SER A 1 80 ? 5.15669 -19.73847 -15.80567 1.000 49.21338 80 SER A N 1
ATOM 676 C CA . SER A 1 80 ? 5.38316 -18.64407 -14.87032 1.000 53.25247 80 SER A CA 1
ATOM 677 C C . SER A 1 80 ? 4.18021 -17.70994 -14.82968 1.000 43.45414 80 SER A C 1
ATOM 678 O O . SER A 1 80 ? 3.66319 -17.29475 -15.87140 1.000 51.24579 80 SER A O 1
ATOM 681 N N . GLU A 1 81 ? 3.73767 -17.38363 -13.61869 1.000 39.71982 81 GLU A N 1
ATOM 682 C CA . GLU A 1 81 ? 2.67597 -16.40978 -13.40272 1.000 34.19184 81 GLU A CA 1
ATOM 683 C C . GLU A 1 81 ? 3.31483 -15.03269 -13.25419 1.000 29.18401 81 GLU A C 1
ATOM 684 O O . GLU A 1 81 ? 4.12291 -14.81604 -12.34548 1.000 30.35906 81 GLU A O 1
ATOM 690 N N . VAL A 1 82 ? 2.95190 -14.11429 -14.14780 1.000 29.02038 82 VAL A N 1
ATOM 691 C CA . VAL A 1 82 ? 3.53780 -12.78094 -14.20073 1.000 22.89827 82 VAL A CA 1
ATOM 692 C C . VAL A 1 82 ? 2.42312 -11.74664 -14.14426 1.000 24.99665 82 VAL A C 1
ATOM 693 O O . VAL A 1 82 ? 1.39667 -11.88722 -14.81802 1.000 28.79941 82 VAL A O 1
ATOM 697 N N . GLU A 1 83 ? 2.62617 -10.70723 -13.33851 1.000 21.09003 83 GLU A N 1
ATOM 698 C CA . GLU A 1 83 ? 1.71759 -9.57067 -13.27292 1.000 25.64266 83 GLU A CA 1
ATOM 699 C C . GLU A 1 83 ? 2.51929 -8.30554 -13.53801 1.000 21.85275 83 GLU A C 1
ATOM 700 O O . GLU A 1 83 ? 3.58417 -8.10816 -12.94418 1.000 23.61526 83 GLU A O 1
ATOM 706 N N . VAL A 1 84 ? 2.01448 -7.45679 -14.42914 1.000 21.35673 84 VAL A N 1
ATOM 707 C CA . VAL A 1 84 ? 2.71209 -6.24871 -14.85362 1.000 20.02061 84 VAL A CA 1
ATOM 708 C C . VAL A 1 84 ? 1.85885 -5.04353 -14.49063 1.000 19.03212 84 VAL A C 1
ATOM 709 O O . VAL A 1 84 ? 0.67393 -4.98836 -14.83918 1.000 22.03483 84 VAL A O 1
ATOM 713 N N . ARG A 1 85 ? 2.46413 -4.08059 -13.79899 1.000 14.234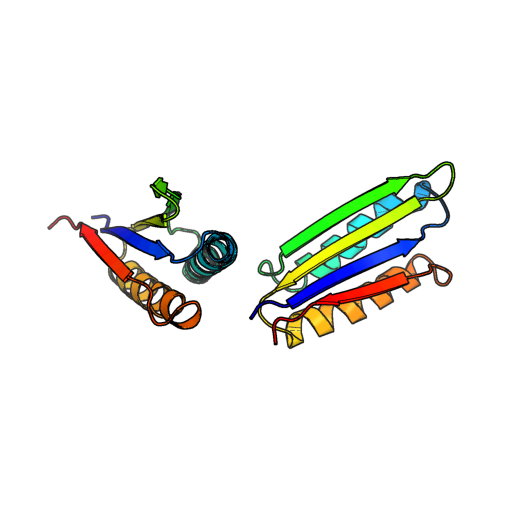15 85 ARG A N 1
ATOM 714 C CA . ARG A 1 85 ? 1.79576 -2.84263 -13.41731 1.000 17.35107 85 ARG A CA 1
ATOM 715 C C . ARG A 1 85 ? 2.60445 -1.67605 -13.96198 1.000 21.45241 85 ARG A C 1
ATOM 716 O O . ARG A 1 85 ? 3.78743 -1.53505 -13.63697 1.000 21.38069 85 ARG A O 1
ATOM 724 N N . THR A 1 86 ? 1.97006 -0.84860 -14.78888 1.000 17.79826 86 THR A N 1
ATOM 725 C CA . THR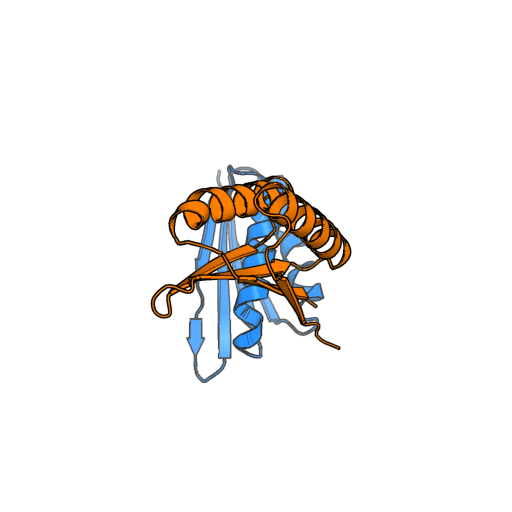 A 1 86 ? 2.62936 0.26688 -15.45602 1.000 16.02629 86 THR A CA 1
ATOM 726 C C . THR A 1 86 ? 1.97235 1.56921 -15.02648 1.000 23.32853 86 THR A C 1
ATOM 727 O O . THR A 1 86 ? 0.74824 1.70393 -15.10875 1.000 20.78464 86 THR A O 1
ATOM 731 N N . THR A 1 87 ? 2.78242 2.52702 -14.58095 1.000 20.03821 87 THR A N 1
ATOM 732 C CA . THR A 1 87 ? 2.28651 3.80711 -14.09177 1.000 16.59505 87 THR A CA 1
ATOM 733 C C . THR A 1 87 ? 2.83439 4.92805 -14.96164 1.000 26.15068 87 THR A C 1
ATOM 734 O O . THR A 1 87 ? 4.05136 5.04014 -15.14239 1.000 20.68622 87 THR A O 1
ATOM 738 N N . THR A 1 88 ? 1.93690 5.75308 -15.49780 1.000 23.34638 88 THR A N 1
ATOM 739 C CA . THR A 1 88 ? 2.31081 6.88006 -16.33907 1.000 26.03918 88 THR A CA 1
ATOM 740 C C . THR A 1 88 ? 1.58419 8.13508 -15.87309 1.000 28.91222 88 THR A C 1
ATOM 741 O O . THR A 1 88 ? 0.51165 8.06225 -15.26707 1.000 25.46153 88 THR A O 1
ATOM 745 N N . LYS A 1 89 ? 2.18314 9.28907 -16.15732 1.000 29.96161 89 LYS A N 1
ATOM 746 C CA . LYS A 1 89 ? 1.56763 10.58411 -15.90589 1.000 27.67118 89 LYS A CA 1
ATOM 747 C C . LYS A 1 89 ? 1.18172 11.22723 -17.22997 1.000 41.41948 89 LYS A C 1
ATOM 748 O O . LYS A 1 89 ? 1.95701 11.20502 -18.19070 1.000 44.65799 89 LYS A O 1
ATOM 752 N N . ARG A 1 90 ? -0.02075 11.79033 -17.27801 1.000 45.98584 90 ARG A N 1
ATOM 753 C CA . ARG A 1 90 ? -0.54423 12.36277 -18.51059 0.969 53.73004 90 ARG A CA 1
ATOM 754 C C . ARG A 1 90 ? -0.88939 13.83312 -18.30774 1.000 53.39726 90 ARG A C 1
ATOM 755 O O . ARG A 1 90 ? -0.93007 14.31700 -17.17558 1.000 63.73660 90 ARG A O 1
ATOM 763 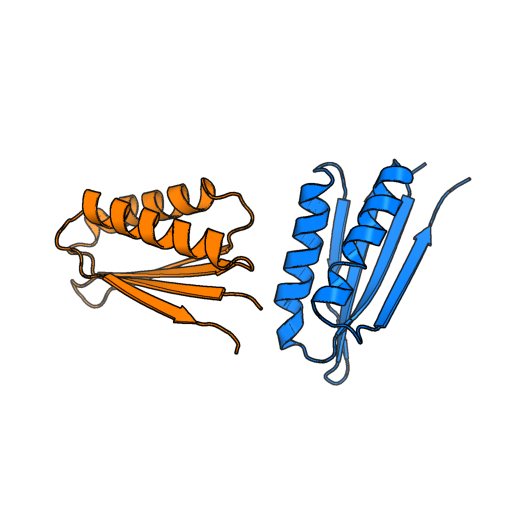N N . GLU B 1 1 ? 19.23408 -24.76107 -20.74040 1.000 71.29467 1 GLU B N 1
ATOM 764 C CA . GLU B 1 1 ? 19.78937 -24.82949 -19.39359 1.000 57.20290 1 GLU B CA 1
ATOM 765 C C . GLU B 1 1 ? 21.20059 -24.25189 -19.35375 1.000 50.61314 1 GLU B C 1
ATOM 766 O O . GLU B 1 1 ? 21.88417 -24.19164 -20.37576 1.000 49.34997 1 GLU B O 1
ATOM 772 N N . GLU B 1 2 ? 21.63297 -23.82875 -18.16914 1.000 40.36516 2 GLU B N 1
ATOM 773 C CA . GLU B 1 2 ? 22.94112 -23.21145 -18.03132 1.000 33.27919 2 GLU B CA 1
ATOM 774 C C . GLU B 1 2 ? 24.03474 -24.27400 -17.96854 1.000 35.17425 2 GLU B C 1
ATOM 775 O O . GLU B 1 2 ? 23.79949 -25.43223 -17.61033 1.000 32.90788 2 GLU B O 1
ATOM 781 N N . VAL B 1 3 ? 25.24590 -23.86255 -18.33207 1.000 35.00845 3 VAL B N 1
ATOM 782 C CA . VAL B 1 3 ? 26.42564 -24.71713 -18.28126 1.000 25.54240 3 VAL B CA 1
ATOM 783 C C . VAL B 1 3 ? 27.36326 -24.17616 -17.21345 1.000 28.51455 3 VAL B C 1
ATOM 784 O O . VAL B 1 3 ? 27.61007 -22.96672 -17.14744 1.000 29.12410 3 VAL B O 1
ATOM 788 N N . VAL B 1 4 ? 27.88518 -25.07148 -16.37934 1.000 24.94743 4 VAL B N 1
ATOM 789 C CA . VAL B 1 4 ? 28.83573 -24.72088 -15.33136 1.000 24.88338 4 VAL B CA 1
ATOM 790 C C . VAL B 1 4 ? 30.15193 -25.42164 -15.63102 1.000 34.65065 4 VAL B C 1
ATOM 791 O O . VAL B 1 4 ? 30.17206 -26.63164 -15.88392 1.000 25.32819 4 VAL B O 1
ATOM 795 N N . VAL B 1 5 ? 31.24474 -24.66296 -15.60903 1.000 23.17119 5 VAL B N 1
ATOM 796 C CA . VAL B 1 5 ? 32.58632 -25.20016 -15.80320 1.000 21.16876 5 VAL B CA 1
ATOM 797 C C . VAL B 1 5 ? 33.42617 -24.82745 -14.59236 1.000 26.44868 5 VAL B C 1
ATOM 798 O O . VAL B 1 5 ? 33.46140 -23.65838 -14.19138 1.000 29.96359 5 VAL B O 1
ATOM 802 N N . GLU B 1 6 ? 34.09549 -25.81860 -14.01153 0.856 23.15782 6 GLU B N 1
ATOM 803 C CA . GLU B 1 6 ? 34.99012 -25.61397 -12.88238 0.856 20.20836 6 GLU B CA 1
ATOM 804 C C . GLU B 1 6 ? 36.39164 -26.04946 -13.28171 0.856 26.42873 6 GLU B C 1
ATOM 805 O O . GLU B 1 6 ? 36.58991 -27.18486 -13.72455 0.856 24.09010 6 GLU B O 1
ATOM 811 N N . ILE B 1 7 ? 37.35441 -25.14462 -13.13140 1.000 24.04033 7 ILE B N 1
ATOM 812 C CA . ILE B 1 7 ? 38.73239 -25.36907 -13.55535 1.000 27.26879 7 ILE B CA 1
ATOM 813 C C . ILE B 1 7 ? 39.61730 -25.35219 -12.31752 1.000 31.80373 7 ILE B C 1
ATOM 814 O O . ILE B 1 7 ? 39.66089 -24.35029 -11.59325 1.000 31.30636 7 ILE B O 1
ATOM 819 N N . ARG B 1 8 ? 40.32024 -26.45512 -12.07694 1.000 27.52222 8 ARG B N 1
ATOM 820 C CA . ARG B 1 8 ? 41.24603 -26.57698 -10.95943 1.000 26.76396 8 ARG B CA 1
ATOM 821 C C . ARG B 1 8 ? 42.67151 -26.52338 -11.48882 1.000 32.46666 8 ARG B C 1
ATOM 822 O O . ARG B 1 8 ? 43.03410 -27.29706 -12.38097 1.000 28.37418 8 ARG B O 1
ATOM 824 N N . ILE B 1 9 ? 43.47277 -25.61210 -10.94322 1.000 26.64891 9 ILE B N 1
ATOM 825 C CA . ILE B 1 9 ? 44.83367 -25.37365 -11.41159 1.000 29.30426 9 ILE B CA 1
ATOM 826 C C . ILE B 1 9 ? 45.78702 -25.56942 -10.24206 1.000 37.72546 9 ILE B C 1
ATOM 827 O O . ILE B 1 9 ? 45.68883 -24.86484 -9.22944 1.000 36.07444 9 ILE B O 1
ATOM 832 N N . ARG B 1 10 ? 46.71016 -26.51789 -10.38388 1.000 36.67536 10 ARG B N 1
ATOM 833 C CA . ARG B 1 10 ? 47.74951 -26.75475 -9.38700 1.000 43.67809 10 ARG B CA 1
ATOM 834 C C . ARG B 1 10 ? 48.93249 -25.84644 -9.70463 1.000 47.61809 10 ARG B C 1
ATOM 835 O O . ARG B 1 10 ? 49.62257 -26.04270 -10.71004 1.000 57.63081 10 ARG B O 1
ATOM 843 N N . VAL B 1 11 ? 49.16410 -24.85210 -8.85088 1.000 44.10811 11 VAL B N 1
ATOM 844 C CA . VAL B 1 11 ? 50.20741 -23.85362 -9.05884 1.000 53.87755 11 VAL B CA 1
ATOM 845 C C . VAL B 1 11 ? 51.46650 -24.29197 -8.32599 1.000 73.62280 11 VAL B C 1
ATOM 846 O O . VAL B 1 11 ? 51.39646 -24.86322 -7.22975 1.000 61.73440 11 VAL B O 1
ATOM 850 N N . GLN B 1 12 ? 52.62469 -24.02004 -8.93325 1.000 80.23010 12 GLN B N 1
ATOM 851 C CA . GLN B 1 12 ? 53.89470 -24.44209 -8.34980 1.000 81.37358 12 GLN B CA 1
ATOM 852 C C . GLN B 1 12 ? 54.15306 -23.74276 -7.02027 1.000 69.98806 12 GLN B C 1
ATOM 853 O O . GLN B 1 12 ? 54.43000 -24.39371 -6.00614 1.000 79.29643 12 GLN B O 1
ATOM 855 N N . ARG B 1 13 ? 54.06972 -22.41441 -7.00579 1.000 56.78888 13 ARG B N 1
ATOM 856 C CA . ARG B 1 13 ? 54.30894 -21.63946 -5.79819 1.000 62.47199 13 ARG B CA 1
ATOM 857 C C . ARG B 1 13 ? 53.29879 -20.50467 -5.71979 1.000 63.80490 13 ARG B C 1
ATOM 858 O O . ARG B 1 13 ? 52.68924 -20.11617 -6.71906 1.000 67.34606 13 ARG B O 1
ATOM 860 N N . GLU B 1 14 ? 53.13455 -19.96845 -4.50877 1.000 62.60967 14 GLU B N 1
ATOM 861 C CA . GLU B 1 14 ? 52.17074 -18.90052 -4.27157 1.000 63.75239 14 GLU B CA 1
ATOM 862 C C . GLU B 1 14 ? 52.54239 -17.59513 -4.96342 1.000 68.20455 14 GLU B C 1
ATOM 863 O O . GLU B 1 14 ? 51.71996 -16.67315 -4.98481 1.000 65.87460 14 GLU B O 1
ATOM 865 N N . GLU B 1 15 ? 53.74818 -17.49231 -5.52700 1.000 64.53620 15 GLU B N 1
ATOM 866 C CA . GLU B 1 15 ? 54.15967 -16.24708 -6.16719 1.000 57.53400 15 GLU B CA 1
ATOM 867 C C . GLU B 1 15 ? 53.44013 -16.03828 -7.49441 1.000 55.08940 15 GLU B C 1
ATOM 868 O O . GLU B 1 15 ? 53.09881 -14.90378 -7.84956 1.000 62.97637 15 GLU B O 1
ATOM 870 N N . LYS B 1 16 ? 53.19749 -17.11612 -8.23689 1.000 52.75183 16 LYS B N 1
ATOM 871 C CA . LYS B 1 16 ? 52.57904 -17.03637 -9.55369 1.000 49.96519 16 LYS B CA 1
ATOM 872 C C . LYS B 1 16 ? 51.05579 -17.00907 -9.50288 1.000 44.02521 16 LYS B C 1
ATOM 873 O O . LYS B 1 16 ? 50.41602 -17.03700 -10.55946 1.000 49.93753 16 LYS B O 1
ATOM 875 N N . VAL B 1 17 ? 50.46128 -16.94830 -8.31011 1.000 47.44309 17 VAL B N 1
ATOM 876 C CA . VAL B 1 17 ? 49.00546 -16.98039 -8.20398 1.000 38.77798 17 VAL B CA 1
ATOM 877 C C . VAL B 1 17 ? 48.39922 -15.66569 -8.67975 1.000 33.27914 17 VAL B C 1
ATOM 878 O O . VAL B 1 17 ? 47.36878 -15.65434 -9.36431 1.000 33.53883 17 VAL B O 1
ATOM 882 N N . ARG B 1 18 ? 49.02763 -14.54099 -8.32991 1.000 43.14820 18 ARG B N 1
ATOM 883 C CA . ARG B 1 18 ? 48.46621 -13.23310 -8.65766 1.000 42.76051 18 ARG B CA 1
ATOM 884 C C . ARG B 1 18 ? 48.31351 -13.05372 -10.16385 1.000 35.21886 18 ARG B C 1
ATOM 885 O O . ARG B 1 18 ? 47.24330 -12.66872 -10.64963 1.000 37.90822 18 ARG B O 1
ATOM 893 N N . ARG B 1 19 ? 49.37740 -13.32975 -10.92166 1.000 33.69201 19 ARG B N 1
ATOM 894 C CA . ARG B 1 19 ? 49.30897 -13.17028 -12.37038 1.000 36.78441 19 ARG B CA 1
ATOM 895 C C . ARG B 1 19 ? 48.35114 -14.16871 -13.00640 1.000 45.03592 19 ARG B C 1
ATOM 896 O O . ARG B 1 19 ? 47.71441 -13.85375 -14.01832 1.000 37.97865 19 ARG B O 1
ATOM 904 N N . LEU B 1 20 ? 48.23860 -15.37079 -12.43775 1.000 38.56606 20 LEU B N 1
ATOM 905 C CA . LEU B 1 20 ? 47.33161 -16.36935 -12.99429 1.000 34.55232 20 LEU B CA 1
ATOM 906 C C . LEU B 1 20 ? 45.88329 -15.90809 -12.89537 1.000 33.53073 20 LEU B C 1
ATOM 907 O O . LEU B 1 20 ? 45.14190 -15.93686 -13.88356 1.000 36.33413 20 LEU B O 1
ATOM 912 N N . ILE B 1 21 ? 45.46681 -15.46781 -11.70582 1.000 34.53063 21 ILE B N 1
ATOM 913 C CA . ILE B 1 21 ? 44.08641 -15.03265 -11.50923 1.000 31.48322 21 ILE B CA 1
ATOM 914 C C . ILE B 1 21 ? 43.77878 -13.81580 -12.37261 1.000 44.17577 21 ILE B C 1
ATOM 915 O O . ILE B 1 21 ? 42.69481 -13.71075 -12.96050 1.000 35.34176 21 ILE B O 1
ATOM 920 N N . LYS B 1 22 ? 44.72625 -12.87903 -12.46562 1.000 33.65979 22 LYS B N 1
ATOM 921 C CA . LYS B 1 22 ? 44.50779 -11.68526 -13.27642 1.000 33.87554 22 LYS B CA 1
ATOM 922 C C . LYS B 1 22 ? 44.32118 -12.04136 -14.74571 1.000 29.56197 22 LYS B C 1
ATOM 923 O O . LYS B 1 22 ? 43.48376 -11.44748 -15.43496 1.000 36.19829 22 LYS B O 1
ATOM 929 N N . ARG B 1 23 ? 45.08697 -13.01629 -15.24059 1.000 31.88127 23 ARG B N 1
ATOM 930 C CA . ARG B 1 23 ? 44.97245 -13.41111 -16.64083 1.000 33.31676 23 ARG B CA 1
ATOM 931 C C . ARG B 1 23 ? 43.63978 -14.09739 -16.91855 1.000 45.30165 23 ARG B C 1
ATOM 932 O O . ARG B 1 23 ? 43.03118 -13.87859 -17.97276 1.000 43.82792 23 ARG B O 1
ATOM 940 N N . ILE B 1 24 ? 43.17146 -14.93132 -15.98700 1.000 38.99744 24 ILE B N 1
ATOM 941 C CA . ILE B 1 24 ? 41.91565 -15.64607 -16.19742 1.000 32.55364 24 ILE B CA 1
ATOM 942 C C . ILE B 1 24 ? 40.74390 -14.67348 -16.22131 1.000 36.61633 24 ILE B C 1
ATOM 943 O O . ILE B 1 24 ? 39.83495 -14.79550 -17.05200 1.000 43.54751 24 I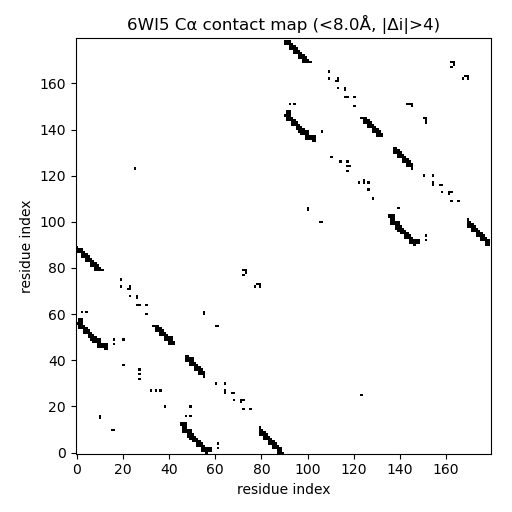LE B O 1
ATOM 948 N N . LEU B 1 25 ? 40.74431 -13.69188 -15.31605 1.000 38.16987 25 LEU B N 1
ATOM 949 C CA . LEU B 1 25 ? 39.67063 -12.70447 -15.30116 1.000 38.98927 25 LEU B CA 1
ATOM 950 C C . LEU B 1 25 ? 39.69005 -11.83250 -16.55012 1.000 41.84053 25 LEU B C 1
ATOM 951 O O . LEU B 1 25 ? 38.63376 -11.37103 -16.99603 1.000 48.55975 25 LEU B O 1
ATOM 956 N N . GLU B 1 26 ? 40.87171 -11.59639 -17.12659 1.000 55.55245 26 GLU B N 1
ATOM 957 C CA . GLU B 1 26 ? 40.94705 -10.82149 -18.36142 1.000 56.41088 26 GLU B CA 1
ATOM 958 C C . GLU B 1 26 ? 40.31249 -11.57235 -19.52476 1.000 49.94771 26 GLU B C 1
ATOM 959 O O . GLU B 1 26 ? 39.60241 -10.97483 -20.34205 1.000 60.53637 26 GLU B O 1
ATOM 965 N N . GLU B 1 27 ? 40.55913 -12.88169 -19.61960 1.000 49.01618 27 GLU B N 1
ATOM 966 C CA . GLU B 1 27 ? 39.94758 -13.66885 -20.68480 1.000 55.65644 27 GLU B CA 1
ATOM 967 C C . GLU B 1 27 ? 38.43846 -13.76903 -20.51035 1.000 61.00639 27 GLU B C 1
ATOM 968 O O . GLU B 1 27 ? 37.70115 -13.79237 -21.50252 1.000 58.02991 27 GLU B O 1
ATOM 974 N N . VAL B 1 28 ? 37.96319 -13.82729 -19.26523 1.000 51.04569 28 VAL B N 1
ATOM 975 C CA . VAL B 1 28 ? 36.52534 -13.84195 -19.01965 1.000 54.99295 28 VAL B CA 1
ATOM 976 C C . VAL B 1 28 ? 35.91337 -12.48822 -19.35853 1.000 66.65276 28 VAL B C 1
ATOM 977 O O . VAL B 1 28 ? 34.83143 -12.41117 -19.95366 1.000 61.55986 28 VAL B O 1
ATOM 981 N N . LYS B 1 29 ? 36.59709 -11.40024 -18.99387 1.000 62.79515 29 LYS B N 1
ATOM 982 C CA . LYS B 1 29 ? 36.08663 -10.06786 -19.29826 1.000 52.51728 29 LYS B CA 1
ATOM 983 C C . LYS B 1 29 ? 36.09259 -9.78962 -20.79586 1.000 47.57651 29 LYS B C 1
ATOM 984 O O . LYS B 1 29 ? 35.21702 -9.07269 -21.29356 1.000 74.90238 29 LYS B O 1
ATOM 986 N N . ARG B 1 30 ? 37.06355 -10.34169 -21.52836 1.000 59.18631 30 ARG B N 1
ATOM 987 C CA . ARG B 1 30 ? 37.08977 -10.15078 -22.97466 1.000 69.08580 30 ARG B CA 1
ATOM 988 C C . ARG B 1 30 ? 35.94571 -10.88616 -23.66029 1.000 76.35019 30 ARG B C 1
ATOM 989 O O . ARG B 1 30 ? 35.51916 -10.48630 -24.74961 1.000 82.00413 30 ARG B O 1
ATOM 997 N N . GLU B 1 31 ? 35.43742 -11.95231 -23.04527 0.817 77.45629 31 GLU B N 1
ATOM 998 C CA . GLU B 1 31 ? 34.30843 -12.70220 -23.59586 0.817 81.79779 31 GLU B CA 1
ATOM 999 C C . GLU B 1 31 ? 32.99030 -12.16950 -23.02966 0.817 86.70925 31 GLU B C 1
ATOM 1000 O O . GLU B 1 31 ? 32.19969 -12.88957 -22.41921 0.817 79.95803 31 GLU B O 1
ATOM 1002 N N . SER B 1 32 ? 32.78023 -10.86680 -23.24129 1.000 90.04316 32 SER B N 1
ATOM 1003 C CA . SER B 1 32 ? 31.58708 -10.14127 -22.80871 1.000 93.62648 32 SER B CA 1
ATOM 1004 C C . SER B 1 32 ? 31.45167 -10.10498 -21.28959 1.000 95.48690 32 SER B C 1
ATOM 1005 O O . SER B 1 32 ? 32.15940 -10.81944 -20.57200 1.000 98.87403 32 SER B O 1
ATOM 1008 N N . ASN B 1 33 ? 30.54840 -9.26363 -20.79209 1.000 89.63447 33 ASN B N 1
ATOM 1009 C CA . ASN B 1 33 ? 30.28495 -9.15413 -19.36396 1.000 93.99233 33 ASN B CA 1
ATOM 1010 C C . ASN B 1 33 ? 29.18000 -10.09053 -18.89445 1.000 91.85586 33 ASN B C 1
ATOM 1011 O O . ASN B 1 33 ? 28.84103 -10.08008 -17.70646 1.000 90.38730 33 ASN B O 1
ATOM 1013 N N . SER B 1 34 ? 28.61189 -10.89482 -19.79400 1.000 78.73649 34 SER B N 1
ATOM 1014 C CA . SER B 1 34 ? 27.55642 -11.82649 -19.42028 1.000 74.81294 34 SER B CA 1
ATOM 1015 C C . SER B 1 34 ? 28.08744 -13.06045 -18.70511 1.000 82.43464 34 SER B C 1
ATOM 1016 O O . SER B 1 34 ? 27.30577 -13.77713 -18.07033 1.000 76.72082 34 SER B O 1
ATOM 1019 N N . VAL B 1 35 ? 29.38798 -13.32016 -18.78861 1.000 75.20470 35 VAL B N 1
ATOM 1020 C CA . VAL B 1 35 ? 29.97188 -14.52401 -18.20782 1.000 55.41008 35 VAL B CA 1
ATOM 1021 C C . VAL B 1 35 ? 30.18544 -14.30510 -16.71477 1.000 46.68983 35 VAL B C 1
ATOM 1022 O O . VAL B 1 35 ? 30.89486 -13.38052 -16.30611 1.000 52.41647 35 VAL B O 1
ATOM 1026 N N . GLU B 1 36 ? 29.56903 -15.15767 -15.90023 1.000 41.44002 36 GLU B N 1
ATOM 1027 C CA . GLU B 1 36 ? 29.73064 -15.11478 -14.45350 1.000 42.59012 36 GLU B CA 1
ATOM 1028 C C . GLU B 1 36 ? 30.92304 -15.97494 -14.05466 1.000 48.48404 36 GLU B C 1
ATOM 1029 O O . GLU B 1 36 ? 31.03497 -17.12684 -14.48578 1.000 42.94918 36 GLU B O 1
ATOM 1035 N N . VAL B 1 37 ? 31.81160 -15.41629 -13.23611 1.000 42.86505 37 VAL B N 1
ATOM 1036 C CA . VAL B 1 37 ? 33.04927 -16.09025 -12.85998 1.000 39.73085 37 VAL B CA 1
ATOM 1037 C C . VAL B 1 37 ? 33.31492 -15.86356 -11.37707 1.000 44.69600 37 VAL B C 1
ATOM 1038 O O . VAL B 1 37 ? 33.07365 -14.77348 -10.84761 1.000 43.04254 37 VAL B O 1
ATOM 1042 N N . HIS B 1 38 ? 33.79625 -16.90728 -10.70415 1.000 34.15897 38 HIS B N 1
ATOM 1043 C CA . HIS B 1 38 ? 34.22877 -16.82411 -9.31708 1.000 30.23811 38 HIS B CA 1
ATOM 1044 C C . HIS B 1 38 ? 35.53635 -17.58591 -9.16620 1.000 38.60182 38 HIS B C 1
ATOM 1045 O O . HIS B 1 38 ? 35.71219 -18.65283 -9.76110 1.000 30.68841 38 HIS B O 1
ATOM 1052 N N . VAL B 1 39 ? 36.45006 -17.03316 -8.37154 1.000 36.56301 39 VAL B N 1
ATOM 1053 C CA . VAL B 1 39 ? 37.78664 -17.58645 -8.19244 1.000 31.94631 39 VAL B CA 1
ATOM 1054 C C . VAL B 1 39 ? 38.00559 -17.88422 -6.71596 1.000 44.30962 39 VAL B C 1
ATOM 1055 O O . VAL B 1 39 ? 37.65596 -17.07433 -5.85026 1.000 46.59792 39 VAL B O 1
ATOM 1059 N N . GLU B 1 40 ? 38.58672 -19.04921 -6.43322 1.000 36.01078 40 GLU B N 1
ATOM 1060 C CA . GLU B 1 40 ? 38.93017 -19.44990 -5.07709 1.000 41.17684 40 GLU B CA 1
ATOM 1061 C C . GLU B 1 40 ? 40.30745 -20.09523 -5.08494 1.000 37.68786 40 GLU B C 1
ATOM 1062 O O . GLU B 1 40 ? 40.63323 -20.86677 -5.99137 1.000 47.57433 40 GLU B O 1
ATOM 1068 N N . THR B 1 41 ? 41.11509 -19.76958 -4.07914 1.000 41.14306 41 THR B N 1
ATOM 1069 C CA . THR B 1 41 ? 42.45158 -20.32622 -3.92959 1.000 38.44121 41 THR B CA 1
ATOM 1070 C C . THR B 1 41 ? 42.55273 -21.06146 -2.60232 1.000 47.82223 41 THR B C 1
ATOM 1071 O O . THR B 1 41 ? 42.09595 -20.56232 -1.56971 1.000 47.56624 41 THR B O 1
ATOM 1075 N N . ARG B 1 42 ? 43.15237 -22.24882 -2.63487 1.000 40.60193 42 ARG B N 1
ATOM 1076 C CA . ARG B 1 42 ? 43.34673 -23.06035 -1.44214 1.000 39.01876 42 ARG B CA 1
ATOM 1077 C C . ARG B 1 42 ? 44.82285 -23.40160 -1.32140 1.000 36.64525 42 ARG B C 1
ATOM 1078 O O . ARG B 1 42 ? 45.45889 -23.77529 -2.31241 1.000 40.33888 42 ARG B O 1
ATOM 1086 N N . LYS B 1 43 ? 45.36268 -23.27141 -0.11102 1.000 38.00173 43 LYS B N 1
ATOM 1087 C CA . LYS B 1 43 ? 46.78293 -23.47823 0.15427 1.000 48.23058 43 LYS B CA 1
ATOM 1088 C C . LYS B 1 43 ? 46.92659 -24.56995 1.20711 1.000 51.49208 43 LYS B C 1
ATOM 1089 O O . LYS B 1 43 ? 46.52090 -24.38351 2.35975 1.000 51.08535 43 LYS B O 1
ATOM 1095 N N . ARG B 1 44 ? 47.50200 -25.70647 0.81259 0.738 61.12799 44 ARG B N 1
ATOM 1096 C CA . ARG B 1 44 ? 47.70452 -26.81609 1.73640 0.738 64.66889 44 ARG B CA 1
ATOM 1097 C C . ARG B 1 44 ? 49.18663 -27.01184 2.02118 0.738 79.93727 44 ARG B C 1
ATOM 1098 O O . ARG B 1 44 ? 49.75160 -28.05683 1.68118 0.738 87.48287 44 ARG B O 1
ATOM 1106 N N . ASN B 1 45 ? 49.81733 -26.00964 2.63745 1.000 89.95835 45 ASN B N 1
ATOM 1107 C CA . ASN B 1 45 ? 51.21938 -26.07627 3.03806 1.000 101.73885 45 ASN B CA 1
ATOM 1108 C C . ASN B 1 45 ? 52.13416 -26.32907 1.84479 1.000 94.40102 45 ASN B C 1
ATOM 1109 O O . ASN B 1 45 ? 52.44869 -27.48095 1.52940 1.000 90.73642 45 ASN B O 1
ATOM 1111 N N . GLY B 1 46 ? 52.56468 -25.26296 1.17376 1.000 93.76508 46 GLY B N 1
ATOM 1112 C CA . GLY B 1 46 ? 53.45087 -25.39308 0.03776 1.000 82.05507 46 GLY B CA 1
ATOM 1113 C C . GLY B 1 46 ? 52.79059 -25.80959 -1.25853 1.000 87.05291 46 GLY B C 1
ATOM 1114 O O . GLY B 1 46 ? 53.46941 -25.84630 -2.29309 1.000 85.12771 46 GLY B O 1
ATOM 1115 N N . GLU B 1 47 ? 51.49786 -26.12989 -1.24398 1.000 86.05875 47 GLU B N 1
ATOM 1116 C CA . GLU B 1 47 ? 50.77172 -26.51966 -2.44732 1.000 82.78228 47 GLU B CA 1
ATOM 1117 C C . GLU B 1 47 ? 49.56268 -25.61077 -2.59644 1.000 69.87750 47 GLU B C 1
ATOM 1118 O O . GLU B 1 47 ? 48.71037 -25.55844 -1.70372 1.000 62.56200 47 GLU B O 1
ATOM 1120 N N . VAL B 1 48 ? 49.48955 -24.89935 -3.71854 1.000 57.95883 48 VAL B N 1
ATOM 1121 C CA . VAL B 1 48 ? 48.42631 -23.93731 -3.97884 1.000 46.42445 48 VAL B CA 1
ATOM 1122 C C . VAL B 1 48 ? 47.55877 -24.45517 -5.11571 1.000 46.08361 48 VAL B C 1
ATOM 1123 O O . VAL B 1 48 ? 48.06935 -24.95560 -6.12486 1.000 45.82809 48 VAL B O 1
ATOM 1127 N N . GLU B 1 49 ? 46.24490 -24.33322 -4.94700 1.000 36.41398 49 GLU B N 1
ATOM 1128 C CA . GLU B 1 49 ? 45.26722 -24.71826 -5.95469 1.000 36.28774 49 GLU B CA 1
ATOM 1129 C C . GLU B 1 49 ? 44.36654 -23.52775 -6.24608 1.000 38.92552 49 GLU B C 1
ATOM 1130 O O . GLU B 1 49 ? 43.86398 -22.88594 -5.31804 1.000 40.37367 49 GLU B O 1
ATOM 1136 N N . VAL B 1 50 ? 44.16324 -23.23642 -7.52776 1.000 30.73757 50 VAL B N 1
ATOM 1137 C CA . VAL B 1 50 ? 43.28026 -22.16092 -7.96609 1.000 31.42768 50 VAL B CA 1
ATOM 1138 C C . VAL B 1 50 ? 42.04553 -22.79433 -8.59053 1.000 31.40741 50 VAL B C 1
ATOM 1139 O O . VAL B 1 50 ? 42.15507 -23.58475 -9.53625 1.000 33.29324 50 VAL B O 1
ATOM 1143 N N . HIS B 1 51 ? 40.87454 -22.45003 -8.06172 1.000 35.55830 51 HIS B N 1
ATOM 1144 C CA . HIS B 1 51 ? 39.59926 -22.95865 -8.55157 1.000 35.66704 51 HIS B CA 1
ATOM 1145 C C . HIS B 1 51 ? 38.83392 -21.81852 -9.20781 1.000 32.93705 51 HIS B C 1
ATOM 1146 O O . HIS B 1 51 ? 38.60229 -20.77952 -8.58029 1.000 35.06262 51 HIS B O 1
ATOM 1153 N N . VAL B 1 52 ? 38.44540 -22.01517 -10.46425 1.000 25.07977 52 VAL B N 1
ATOM 1154 C CA . VAL B 1 52 ? 37.71231 -21.01976 -11.23707 1.000 24.06944 52 VAL B CA 1
ATOM 1155 C C . VAL B 1 52 ? 36.38817 -21.63996 -11.65757 1.000 31.26150 52 VAL B C 1
ATOM 1156 O O . VAL B 1 52 ? 36.37070 -22.66048 -12.35646 1.000 30.52022 52 VAL B O 1
ATOM 1160 N N . ARG B 1 53 ? 35.28477 -21.03052 -11.23439 1.000 26.61925 53 ARG B N 1
ATOM 1161 C CA . ARG B 1 53 ? 33.95077 -21.48830 -11.59920 1.000 21.87004 53 ARG B CA 1
ATOM 1162 C C . ARG B 1 53 ? 33.32315 -20.49629 -12.56745 1.000 27.26789 53 ARG B C 1
ATOM 1163 O O . ARG B 1 53 ? 33.26619 -19.29488 -12.28458 1.000 34.08864 53 ARG B O 1
ATOM 1171 N N . ILE B 1 54 ? 32.85658 -21.00391 -13.70482 1.000 22.66295 54 ILE B N 1
ATOM 1172 C CA . ILE B 1 54 ? 32.23849 -20.19989 -14.75077 1.000 26.44542 54 ILE B CA 1
ATOM 1173 C C . ILE B 1 54 ? 30.87629 -20.79870 -15.06794 1.000 32.27629 54 ILE B C 1
ATOM 1174 O O . ILE B 1 54 ? 30.75908 -22.01538 -15.24954 1.000 28.60685 54 ILE B O 1
ATOM 1179 N N . ARG B 1 55 ? 29.84944 -19.95233 -15.13274 1.000 29.55446 55 ARG B N 1
ATOM 1180 C CA . ARG B 1 55 ? 28.51736 -20.38875 -15.52846 1.000 35.94647 55 ARG B CA 1
ATOM 1181 C C . ARG B 1 55 ? 27.93679 -19.42480 -16.55272 1.000 37.08190 55 ARG B C 1
ATOM 1182 O O . ARG B 1 55 ? 28.03484 -18.20344 -16.39876 1.000 35.14522 55 ARG B O 1
ATOM 1190 N N . HIS B 1 56 ? 27.33313 -19.98717 -17.59822 1.000 33.73435 56 HIS B N 1
ATOM 1191 C CA . HIS B 1 56 ? 26.77809 -19.20909 -18.69675 1.000 37.15892 56 HIS B CA 1
ATOM 1192 C C . HIS B 1 56 ? 25.68963 -20.03757 -19.36482 1.000 44.13290 56 HIS B C 1
ATOM 1193 O O . HIS B 1 56 ? 25.62911 -21.25889 -19.20173 1.000 36.83188 56 HIS B O 1
ATOM 1200 N N . ASP B 1 57 ? 24.82743 -19.35707 -20.12217 1.000 55.27985 57 ASP B N 1
ATOM 1201 C CA . ASP B 1 57 ? 23.68997 -20.01487 -20.75472 1.000 52.36326 57 ASP B CA 1
ATOM 1202 C C . ASP B 1 57 ? 24.01197 -20.60817 -22.11979 1.000 60.69243 57 ASP B C 1
ATOM 1203 O O . ASP B 1 57 ? 23.31333 -21.53034 -22.55623 1.000 61.68556 57 ASP B O 1
ATOM 1208 N N . ASP B 1 58 ? 25.03837 -20.10899 -22.80257 1.000 55.19830 58 ASP B N 1
ATOM 1209 C CA . AS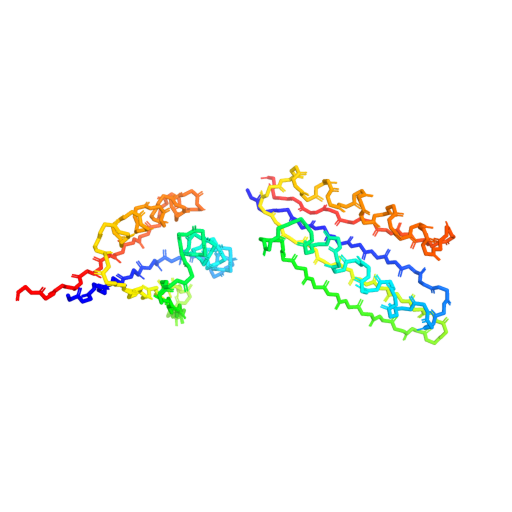P B 1 58 ? 25.41577 -20.59981 -24.12215 1.000 59.80600 58 ASP B CA 1
ATOM 1210 C C . ASP B 1 58 ? 26.62439 -21.51833 -23.98930 1.000 65.58290 58 ASP B C 1
ATOM 1211 O O . ASP B 1 58 ? 27.67828 -21.09800 -23.49895 1.000 62.25038 58 ASP B O 1
ATOM 1216 N N . LYS B 1 59 ? 26.46919 -22.76959 -24.42954 1.000 52.81278 59 LYS B N 1
ATOM 1217 C CA . LYS B 1 59 ? 27.56213 -23.73012 -24.32529 1.000 51.88117 59 LYS B CA 1
ATOM 1218 C C . LYS B 1 59 ? 28.68257 -23.42072 -25.30944 1.000 67.44543 59 LYS B C 1
ATOM 1219 O O . LYS B 1 59 ? 29.83859 -23.78132 -25.06149 1.000 61.67109 59 LYS B O 1
ATOM 1221 N N . GLU B 1 60 ? 28.36571 -22.76065 -26.42561 1.000 70.94576 60 GLU B N 1
ATOM 1222 C CA . GLU B 1 60 ? 29.39896 -22.42532 -27.40005 1.000 68.23838 60 GLU B CA 1
ATOM 1223 C C . GLU B 1 60 ? 30.31955 -21.33093 -26.87453 1.000 57.80427 60 GLU B C 1
ATOM 1224 O O . GLU B 1 60 ? 31.53951 -21.39221 -27.06785 1.000 63.57272 60 GLU B O 1
ATOM 1226 N N . THR B 1 61 ? 29.75383 -20.32195 -26.20781 1.000 61.96789 61 THR B N 1
ATOM 1227 C CA . THR B 1 61 ? 30.57195 -19.24669 -25.65640 1.000 53.91336 61 THR B CA 1
ATOM 1228 C C . THR B 1 61 ? 31.45844 -19.75207 -24.52523 1.000 60.67753 61 THR B C 1
ATOM 1229 O O . THR B 1 61 ? 32.63182 -19.37241 -24.43058 1.000 62.49914 61 THR B O 1
ATOM 1233 N N . ILE B 1 62 ? 30.91976 -20.61592 -23.66384 1.000 55.72221 62 ILE B N 1
ATOM 1234 C CA . ILE B 1 62 ? 31.69526 -21.09271 -22.52485 1.000 55.29777 62 ILE B CA 1
ATOM 1235 C C . ILE B 1 62 ? 32.73726 -22.12089 -22.95833 1.000 58.44060 62 ILE B C 1
ATOM 1236 O O . ILE B 1 62 ? 33.79420 -22.23632 -22.32880 1.000 54.42936 62 ILE B O 1
ATOM 1241 N N . GLU B 1 63 ? 32.47839 -22.86854 -24.03501 1.000 55.44188 63 GLU B N 1
ATOM 1242 C CA . GLU B 1 63 ? 33.48132 -23.80445 -24.53443 1.000 50.05599 63 GLU B CA 1
ATOM 1243 C C . GLU B 1 63 ? 34.63535 -23.06479 -25.19861 1.000 56.27476 63 GLU B C 1
ATOM 1244 O O . GLU B 1 63 ? 35.79168 -23.49438 -25.10812 1.000 46.98360 63 GLU B O 1
ATOM 1246 N N . ARG B 1 64 ? 34.33826 -21.95199 -25.87472 0.834 48.48000 64 ARG B N 1
ATOM 1247 C CA . ARG B 1 64 ? 35.39503 -21.12394 -26.44509 0.834 58.35638 64 ARG B CA 1
ATOM 1248 C C . ARG B 1 64 ? 36.23375 -20.46266 -25.35872 0.834 63.97328 64 ARG B C 1
ATOM 1249 O O . ARG B 1 64 ? 37.43999 -20.26124 -25.54235 0.834 59.06889 64 ARG B O 1
ATOM 1257 N N . LEU B 1 65 ? 35.61983 -20.13282 -24.22050 1.000 52.53299 65 LEU B N 1
ATOM 1258 C CA . LEU B 1 65 ? 36.35245 -19.46840 -23.14797 1.000 54.91586 65 LEU B CA 1
ATOM 1259 C C . LEU B 1 65 ? 37.28731 -20.43433 -22.42941 1.000 56.83653 65 LEU B C 1
ATOM 1260 O O . LEU B 1 65 ? 38.39208 -20.05119 -22.02778 1.000 50.88554 65 LEU B O 1
ATOM 1265 N N . VAL B 1 66 ? 36.86554 -21.69004 -22.26114 1.000 42.72789 66 VAL B N 1
ATOM 1266 C CA . VAL B 1 66 ? 37.68049 -22.66086 -21.53277 1.000 45.69649 66 VAL B CA 1
ATOM 1267 C C . VAL B 1 66 ? 38.98910 -22.91955 -22.26929 1.000 61.17305 66 VAL B C 1
ATOM 1268 O O . VAL B 1 66 ? 40.07311 -22.88455 -21.67515 1.000 42.32385 66 VAL B O 1
ATOM 1272 N N . GLU B 1 67 ? 38.90743 -23.18203 -23.57640 1.000 64.03573 67 GLU B N 1
ATOM 1273 C CA . GLU B 1 67 ? 40.11425 -23.45077 -24.35316 1.000 62.77817 67 GLU B CA 1
ATOM 1274 C C . GLU B 1 67 ? 41.04707 -22.24697 -24.35777 1.000 44.37959 67 GLU B C 1
ATOM 1275 O O . GLU B 1 67 ? 42.27163 -22.39867 -24.27237 1.000 53.83817 67 GLU B O 1
ATOM 1281 N N . ARG B 1 68 ? 40.48493 -21.04125 -24.45601 1.000 42.57036 68 ARG B N 1
ATOM 1282 C CA . ARG B 1 68 ? 41.30194 -19.83574 -24.38922 1.000 62.26353 68 ARG B CA 1
ATOM 1283 C C . ARG B 1 68 ? 41.90376 -19.64762 -23.00235 1.000 61.14686 68 ARG B C 1
ATOM 1284 O O . ARG B 1 68 ? 43.01898 -19.12925 -22.87598 1.000 49.75089 68 ARG B O 1
ATOM 1292 N N . ILE B 1 69 ? 41.19055 -20.07091 -21.95702 1.000 49.08775 69 ILE B N 1
ATOM 1293 C CA . ILE B 1 69 ? 41.74023 -20.00998 -20.60679 1.000 37.37814 69 ILE B CA 1
ATOM 1294 C C . ILE B 1 69 ? 42.85724 -21.03206 -20.43818 1.000 40.83002 69 ILE B C 1
ATOM 1295 O O . ILE B 1 69 ? 43.91202 -20.72969 -19.86665 1.000 37.49266 69 ILE B O 1
ATOM 1300 N N . LEU B 1 70 ? 42.64939 -22.25375 -20.93814 1.000 40.59259 70 LEU B N 1
ATOM 1301 C CA . LEU B 1 70 ? 43.67355 -23.28762 -20.82143 1.000 38.57160 70 LEU B CA 1
ATOM 1302 C C . LEU B 1 70 ? 44.95523 -22.87881 -21.53382 1.000 46.53886 70 LEU B C 1
ATOM 1303 O O . LEU B 1 70 ? 46.05903 -23.18620 -21.06850 1.000 39.25330 70 LEU B O 1
ATOM 1308 N N . ARG B 1 71 ? 44.82915 -22.18308 -22.66550 1.000 45.55107 71 ARG B N 1
ATOM 1309 C CA . ARG B 1 71 ? 46.01336 -21.76175 -23.40341 1.000 47.05550 71 ARG B CA 1
ATOM 1310 C C . ARG B 1 71 ? 46.75754 -20.65155 -22.67294 1.000 56.20417 71 ARG B C 1
ATOM 1311 O O . ARG B 1 71 ? 47.99084 -20.58995 -22.73180 1.000 57.79257 71 ARG B O 1
ATOM 1319 N N . GLU B 1 72 ? 46.03172 -19.77329 -21.97646 1.000 42.70264 72 GLU B N 1
ATOM 1320 C CA . GLU B 1 72 ? 46.68844 -18.74043 -21.18304 1.000 52.06499 72 GLU B CA 1
ATOM 1321 C C . GLU B 1 72 ? 47.34147 -19.32277 -19.93720 1.000 54.94077 72 GLU B C 1
ATOM 1322 O O . GLU B 1 72 ? 48.38281 -18.82414 -19.49512 1.000 50.06210 72 GLU B O 1
ATOM 1328 N N . ILE B 1 73 ? 46.74681 -20.36838 -19.35804 1.000 51.10498 73 ILE B N 1
ATOM 1329 C CA . ILE B 1 73 ? 47.36637 -21.04042 -18.21961 1.000 37.18370 73 ILE B CA 1
ATOM 1330 C C . ILE B 1 73 ? 48.69197 -21.66582 -18.63394 1.000 37.68124 73 ILE B C 1
ATOM 1331 O O . ILE B 1 73 ? 49.65822 -21.68319 -17.86102 1.000 49.98273 73 ILE B O 1
ATOM 1336 N N . LYS B 1 74 ? 48.76504 -22.17229 -19.86754 1.000 43.90724 74 LYS B N 1
ATOM 1337 C CA . LYS B 1 74 ? 49.99110 -22.81062 -20.33363 1.000 59.37157 74 LYS B CA 1
ATOM 1338 C C . LYS B 1 74 ? 51.09303 -21.79531 -20.60755 1.000 56.14370 74 LYS B C 1
ATOM 1339 O O . LYS B 1 74 ? 52.27618 -22.11814 -20.45629 1.000 67.41973 74 LYS B O 1
ATOM 1345 N N . LYS B 1 75 ? 50.73549 -20.57389 -21.01371 1.000 54.43644 75 LYS B N 1
ATOM 1346 C CA . LYS B 1 75 ? 51.75575 -19.55495 -21.24236 1.000 50.08777 75 LYS B CA 1
ATOM 1347 C C . LYS B 1 75 ? 52.46460 -19.19124 -19.94503 1.000 60.20828 75 LYS B C 1
ATOM 1348 O O . LYS B 1 75 ? 53.67274 -18.92634 -19.94025 1.000 59.74000 75 LYS B O 1
ATOM 1354 N N . LEU B 1 76 ? 51.72669 -19.16519 -18.83366 1.000 45.59332 76 LEU B N 1
ATOM 1355 C CA . LEU B 1 76 ? 52.32697 -18.83135 -17.54847 1.000 56.87105 76 LEU B CA 1
ATOM 1356 C C . LEU B 1 76 ? 53.15038 -19.98304 -16.98604 1.000 52.80199 76 LEU B C 1
ATOM 1357 O O . LEU B 1 76 ? 54.18004 -19.74597 -16.34461 1.000 62.55028 76 LEU B O 1
ATOM 1362 N N . ASP B 1 77 ? 52.72446 -21.22440 -17.21778 1.000 53.02889 77 ASP B N 1
ATOM 1363 C CA . ASP B 1 77 ? 53.47515 -22.39049 -16.75419 1.000 56.05272 77 ASP B CA 1
ATOM 1364 C C . ASP B 1 77 ? 52.98770 -23.59719 -17.54476 1.000 67.77004 77 ASP B C 1
ATOM 1365 O O . ASP B 1 77 ? 51.83656 -24.01481 -17.38553 1.000 61.78272 77 ASP B O 1
ATOM 1370 N N . LYS B 1 78 ? 53.85989 -24.15137 -18.39068 1.000 65.87680 78 LYS B N 1
ATOM 1371 C CA . LYS B 1 78 ? 53.48164 -25.29779 -19.20778 1.000 66.49723 78 LYS B CA 1
ATOM 1372 C C . LYS B 1 78 ? 53.33544 -26.57342 -18.38912 1.000 65.38777 78 LYS B C 1
ATOM 1373 O O . LYS B 1 78 ? 52.70812 -27.52734 -18.86091 1.000 60.98969 78 LYS B O 1
ATOM 1375 N N . ASN B 1 79 ? 53.89456 -26.61409 -17.18210 1.000 52.93860 79 ASN B N 1
ATOM 1376 C CA . ASN B 1 79 ? 53.81819 -27.78778 -16.32402 1.000 64.86786 79 ASN B CA 1
ATOM 1377 C C . ASN B 1 79 ? 52.65930 -27.72765 -15.33719 1.000 62.10315 79 ASN B C 1
ATOM 1378 O O . ASN B 1 79 ? 52.58797 -28.56747 -14.43428 1.000 59.36156 79 ASN B O 1
ATOM 1383 N N . SER B 1 80 ? 51.75691 -26.76123 -15.48441 1.000 52.58988 80 SER B N 1
ATOM 1384 C CA . SER B 1 80 ? 50.60236 -26.67809 -14.60082 1.000 51.43945 80 SER B CA 1
ATOM 1385 C C . SER B 1 80 ? 49.63925 -27.82351 -14.88430 1.000 40.50767 80 SER B C 1
ATOM 1386 O O . SER B 1 80 ? 49.24932 -28.05141 -16.03359 1.000 52.73473 80 SER B O 1
ATOM 1389 N N . GLU B 1 81 ? 49.26190 -28.54998 -13.83609 1.000 37.77637 81 GLU B N 1
ATOM 1390 C CA . GLU B 1 81 ? 48.27021 -29.61102 -13.94911 1.000 52.76377 81 GLU B CA 1
ATOM 1391 C C . GLU B 1 81 ? 46.88256 -29.00201 -13.79405 1.000 34.88547 81 GLU B C 1
ATOM 1392 O O . GLU B 1 81 ? 46.58325 -28.37926 -12.76914 1.000 37.46347 81 GLU B O 1
ATOM 1398 N N . VAL B 1 82 ? 46.04223 -29.17590 -14.81037 1.000 41.97060 82 VAL B N 1
ATOM 1399 C CA . VAL B 1 82 ? 44.73116 -28.54220 -14.86767 1.000 27.57653 82 VAL B CA 1
ATOM 1400 C C . VAL B 1 82 ? 43.66624 -29.62228 -14.98747 1.000 38.53512 82 VAL B C 1
ATOM 1401 O O . VAL B 1 82 ? 43.79985 -30.55018 -15.79410 1.000 33.89708 82 VAL B O 1
ATOM 1405 N N . GLU B 1 83 ? 42.61288 -29.49535 -14.18547 1.000 29.71235 83 GLU B N 1
ATOM 1406 C CA . GLU B 1 83 ? 41.45806 -30.38048 -14.22731 1.000 32.33462 83 GLU B CA 1
ATOM 1407 C C . GLU B 1 83 ? 40.22254 -29.55033 -14.54395 1.000 34.19040 83 GLU B C 1
ATOM 1408 O O . GLU B 1 83 ? 39.98868 -28.51705 -13.90919 1.000 28.62967 83 GLU B O 1
ATOM 1414 N N . VAL B 1 84 ? 39.44213 -29.99544 -15.52640 1.000 29.04299 84 VAL B N 1
ATOM 1415 C CA . VAL B 1 84 ? 38.27085 -29.26582 -15.99971 1.000 23.11821 84 VAL B CA 1
ATOM 1416 C C . VAL B 1 84 ? 37.03392 -30.11123 -15.73785 1.000 29.43626 84 VAL B C 1
ATOM 1417 O O . VAL B 1 84 ? 36.99637 -31.29488 -16.09281 1.000 29.38054 84 VAL B O 1
ATOM 1421 N N . ARG B 1 85 ? 36.02346 -29.49880 -15.12436 1.000 27.27165 85 ARG B N 1
ATOM 1422 C CA . ARG B 1 85 ? 34.78696 -30.17525 -14.75366 1.000 23.84709 85 ARG B CA 1
ATOM 1423 C C . ARG B 1 85 ? 33.61687 -29.39039 -15.32783 1.000 25.29625 85 ARG B C 1
ATOM 1424 O O . ARG B 1 85 ? 33.40395 -28.23367 -14.95261 1.000 27.11042 85 ARG B O 1
ATOM 1432 N N . THR B 1 86 ? 32.86420 -30.01575 -16.23097 1.000 30.33467 86 THR B N 1
ATOM 1433 C CA . THR B 1 86 ? 31.75506 -29.36917 -16.92237 1.000 22.35723 86 THR B CA 1
ATOM 1434 C C . THR B 1 86 ? 30.44743 -30.04196 -16.53060 1.000 29.93524 86 THR B C 1
ATOM 1435 O O . THR B 1 86 ? 30.32179 -31.26668 -16.62966 1.000 27.53060 86 THR B O 1
ATOM 1439 N N . THR B 1 87 ? 29.47528 -29.23871 -16.10113 1.000 29.54882 87 THR B N 1
ATOM 1440 C CA . THR B 1 87 ? 28.19376 -29.73111 -15.61181 1.000 24.52910 87 THR B CA 1
ATOM 1441 C C . THR B 1 87 ? 27.07049 -29.20985 -16.49703 1.000 31.57322 87 THR B C 1
ATOM 1442 O O . THR B 1 87 ? 26.98128 -28.00295 -16.74801 1.000 25.88023 87 THR B O 1
ATOM 1446 N N . THR B 1 88 ? 26.21413 -30.11919 -16.96178 1.000 32.15946 88 T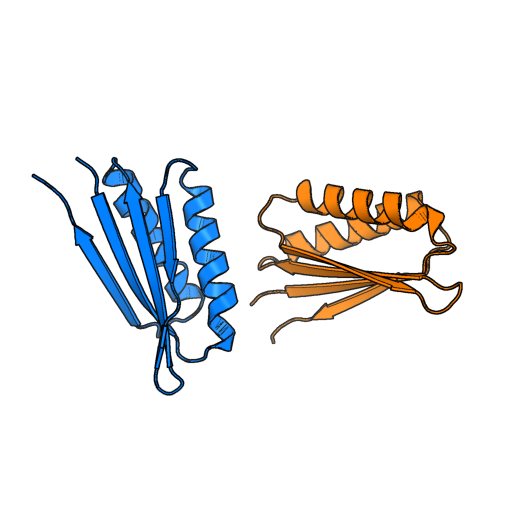HR B N 1
ATOM 1447 C CA . THR B 1 88 ? 25.06670 -29.77382 -17.78780 1.000 34.04300 88 THR B CA 1
ATOM 1448 C C . THR B 1 88 ? 23.80753 -30.40393 -17.20958 1.000 39.81270 88 THR B C 1
ATOM 1449 O O . THR B 1 88 ? 23.86339 -31.43532 -16.53451 1.000 26.63239 88 THR B O 1
ATOM 1453 N N . LYS B 1 89 ? 22.66898 -29.77047 -17.48196 1.000 45.58400 89 LYS B N 1
ATOM 1454 C CA . LYS B 1 89 ? 21.36144 -30.29433 -17.10640 1.000 41.44358 89 LYS B CA 1
ATOM 1455 C C . LYS B 1 89 ? 20.76546 -31.01764 -18.30790 1.000 49.47717 89 LYS B C 1
ATOM 1456 O O . LYS B 1 89 ? 20.51959 -30.39937 -19.34933 1.000 54.12734 89 LYS B O 1
ATOM 1462 N N . ARG B 1 90 ? 20.53491 -32.31815 -18.16248 1.000 54.05870 90 ARG B N 1
ATOM 1463 C CA . ARG B 1 90 ? 20.03686 -33.13287 -19.26529 1.000 63.47650 90 ARG B CA 1
ATOM 1464 C C . ARG B 1 90 ? 18.75266 -33.86756 -18.89021 1.000 63.23007 90 ARG B C 1
ATOM 1465 O O . ARG B 1 90 ? 17.67185 -33.27714 -18.86697 1.000 62.29365 90 ARG B O 1
#

Solvent-accessible surface area: 11320 Å² total; per-residue (Å²): 149,85,7,26,1,51,2,84,0,112,11,73,142,105,76,92,14,98,42,9,37,36,38,0,72,26,3,7,137,168,36,37,154,77,13,66,42,88,48,85,60,104,91,121,116,76,33,2,16,0,41,1,72,0,77,28,114,60,75,122,12,3,101,105,0,12,96,45,0,43,150,38,1,92,82,31,33,162,126,15,117,43,94,59,152,75,73,53,103,254,128,18,12,18,3,61,1,20,1,145,16,84,55,52,88,54,18,168,125,8,40,126,51,0,74,64,5,5,73,158,13,61,79,30,11,44,36,88,48,95,62,117,137,177,102,73,52,4,32,0,50,1,79,0,37,20,48,62,59,67,23,3,57,136,0,11,96,53,0,40,144,20,1,88,145,49,55,78,137,17,122,40,102,62,141,81,65,74,130,265

B-factor: mean 48.61, std 18.39, range [14.23, 115.59]

Secondary structure (DSSP, 8-state):
--EEEEEEEEESSGGGHHHHHHHHHHHHHHH-TT-EEEEEEEEETTEEEEEEEEEES-HHHHHHHHHHHHHHHHHH-TT-EEEEEEE---/--EEEEEEEEESSGGGHHHHHHHHHHHHHHS-S--EEEEEEEE-SS-EEEEEEEEES-HHHHHHHHHHHHHHHHHH-TT-EEEEEEE---